Protein 1WPU (pdb70)

Solvent-accessible surface area: 13714 Å² total

Foldseek 3Di:
DFDPVQPQQVLFVVVFPDDDPPPCVCVVLVVVPKQKFKFWDKWQDLVRVLVVQLVRCCVSVNFPPDDCVRVVQSSQQSVQQCCQFVVPDSGGVVVQKMWIKMKMKMKDDRHPDCVQTIKMKIKIKTWMAHPDPPRIDITIGMGMGGD/DFDPVQPQQVLFVVVFPDDDPDPCSQVVVVVVPKQKFKFWDKWQAVVRVLVVQLVRCCVSVNFPPDDCVRVVQSSQQSVQQCCQFPVPDSGGVVVQKMWIKMKMKMKDDRHPDCVQTIKMKIKIKTWMAHPDPPRIDITIGMGMGGD

Radius of gyration: 18.39 Å; Cα contacts (8 Å, |Δi|>4): 671; chains: 2; bounding box: 38×52×37 Å

Sequence (294 aa):
TLHKERRIGRLSVLLLLNEAEESTQVEELERDGWKVCLGKVGSMDAHKVIAAIETASKKSGVIQSEGYRESHALYHATMEALHGVTRGEMLLGSLLRTVGLRFAVLRGNPYESEAEGDWIAVSLYGTIGAPIKGLEHETFGVGINHITLHKERRIGRLSVLLLLNEAEESTQVEELERDGWKVCLGKVGSMDAHKVIAAIETASKKSGVIQSEGYRESHALYHATMEALHGVTRGEMLLGSLLRTVGLRFAVLRGNPYESEAEGDWIAVSLYGTIGAPIKGLEHETFGVGINHI

B-factor: mean 26.59, std 14.68, range [10.73, 86.43]

Structure (mmCIF, N/CA/C/O backbone):
data_1WPU
#
_entry.id   1WPU
#
_cell.length_a   76.060
_cell.length_b   76.060
_cell.length_c   133.990
_cell.angle_alpha   90.00
_cell.angle_beta   90.00
_cell.angle_gamma   120.00
#
_symmetry.space_group_name_H-M   'H 3'
#
loop_
_entity.id
_entity.type
_entity.pdbx_description
1 polymer "5'-R(*UP*UP*GP*AP*GP*UP*U)-3'"
2 polymer 'Hut operon positive regulatory protein'
3 non-polymer 'MAGNESIUM ION'
4 non-polymer HISTIDINE
5 water water
#
loop_
_atom_site.group_PDB
_atom_site.id
_atom_site.type_symbol
_atom_site.label_atom_id
_atom_site.label_alt_id
_atom_site.label_comp_id
_atom_site.label_asym_id
_atom_site.label_entity_id
_atom_site.label_seq_id
_atom_site.pdbx_PDB_ins_code
_atom_site.Cartn_x
_atom_site.Cartn_y
_atom_site.Cartn_z
_atom_site.occupancy
_atom_site.B_iso_or_equiv
_atom_site.auth_seq_id
_atom_site.auth_comp_id
_atom_site.auth_asym_id
_atom_site.auth_atom_id
_atom_site.pdbx_PDB_model_num
ATOM 291 N N . THR C 2 1 ? 54.511 17.373 13.351 1.00 27.29 2 THR A N 1
ATOM 292 C CA . THR C 2 1 ? 53.427 16.387 13.626 1.00 27.09 2 THR A CA 1
ATOM 293 C C . THR C 2 1 ? 52.618 16.099 12.367 1.00 24.99 2 THR A C 1
ATOM 294 O O . THR C 2 1 ? 52.007 17.001 11.797 1.00 24.70 2 THR A O 1
ATOM 298 N N . LEU C 2 2 ? 52.615 14.839 11.939 1.00 23.61 3 LEU A N 1
ATOM 299 C CA . LEU C 2 2 ? 51.869 14.437 10.752 1.00 23.72 3 LEU A CA 1
ATOM 300 C C . LEU C 2 2 ? 50.368 14.464 11.020 1.00 24.19 3 LEU A C 1
ATOM 301 O O . LEU C 2 2 ? 49.903 13.994 12.062 1.00 25.00 3 LEU A O 1
ATOM 306 N N . HIS C 2 3 ? 49.618 15.023 10.077 1.00 24.19 4 HIS A N 1
ATOM 307 C CA . HIS C 2 3 ? 48.165 15.108 10.186 1.00 25.01 4 HIS A CA 1
ATOM 308 C C . HIS C 2 3 ? 47.568 13.787 9.700 1.00 25.32 4 HIS A C 1
ATOM 309 O O . HIS C 2 3 ? 47.790 13.374 8.562 1.00 24.56 4 HIS A O 1
ATOM 316 N N . LYS C 2 4 ? 46.808 13.134 10.574 1.00 25.54 5 LYS A N 1
ATOM 317 C CA . LYS C 2 4 ? 46.189 11.846 10.273 1.00 26.33 5 LYS A CA 1
ATOM 318 C C . LYS C 2 4 ? 45.479 11.745 8.922 1.00 26.64 5 LYS A C 1
ATOM 319 O O . LYS C 2 4 ? 45.536 10.706 8.265 1.00 27.96 5 LYS A O 1
ATOM 321 N N . GLU C 2 5 ? 44.817 12.822 8.510 1.00 26.61 6 GLU A N 1
ATOM 322 C CA . GLU C 2 5 ? 44.078 12.839 7.250 1.00 26.96 6 GLU A CA 1
ATOM 323 C C . GLU C 2 5 ? 44.922 13.263 6.055 1.00 25.34 6 GLU A C 1
ATOM 324 O O . GLU C 2 5 ? 44.415 13.350 4.937 1.00 25.91 6 GLU A O 1
ATOM 330 N N . ARG C 2 6 ? 46.205 13.522 6.280 1.00 23.46 7 ARG A N 1
ATOM 331 C CA . ARG C 2 6 ? 47.062 13.973 5.191 1.00 22.18 7 ARG A CA 1
ATOM 332 C C . ARG C 2 6 ? 48.379 13.216 5.102 1.00 20.79 7 ARG A C 1
ATOM 333 O O . ARG C 2 6 ? 49.403 13.794 4.742 1.00 20.52 7 ARG A O 1
ATOM 341 N N . ARG C 2 7 ? 48.354 11.927 5.424 1.00 19.56 8 ARG A N 1
ATOM 342 C CA . ARG C 2 7 ? 49.567 11.118 5.372 1.00 18.86 8 ARG A CA 1
ATOM 343 C C . ARG C 2 7 ? 49.925 10.815 3.922 1.00 16.96 8 ARG A C 1
ATOM 344 O O . ARG C 2 7 ? 49.462 9.836 3.336 1.00 17.80 8 ARG A O 1
ATOM 352 N N . ILE C 2 8 ? 50.767 11.680 3.365 1.00 15.97 9 ILE A N 1
ATOM 353 C CA . ILE C 2 8 ? 51.209 11.610 1.978 1.00 15.85 9 ILE A CA 1
ATOM 354 C C . ILE C 2 8 ? 51.731 10.251 1.511 1.00 15.84 9 ILE A C 1
ATOM 355 O O . ILE C 2 8 ? 51.437 9.824 0.394 1.00 16.59 9 ILE A O 1
ATOM 360 N N . GLY C 2 9 ? 52.505 9.577 2.356 1.00 16.81 10 GLY A N 1
ATOM 361 C CA . GLY C 2 9 ? 53.033 8.274 1.987 1.00 17.35 10 GLY A CA 1
ATOM 362 C C . GLY C 2 9 ? 51.928 7.245 1.826 1.00 18.39 10 GLY A C 1
ATOM 363 O O . GLY C 2 9 ? 51.798 6.612 0.776 1.00 19.64 10 GLY A O 1
ATOM 364 N N . ARG C 2 10 ? 51.128 7.086 2.874 1.00 18.44 11 ARG A N 1
ATOM 365 C CA . ARG C 2 10 ? 50.017 6.143 2.866 1.00 19.86 11 ARG A CA 1
ATOM 366 C C . ARG C 2 10 ? 49.040 6.434 1.729 1.00 20.28 11 ARG A C 1
ATOM 367 O O . ARG C 2 10 ? 48.557 5.515 1.067 1.00 20.38 11 ARG A O 1
ATOM 375 N N . LEU C 2 11 ? 48.751 7.712 1.501 1.00 19.67 12 LEU A N 1
ATOM 376 C CA . LEU C 2 11 ? 47.830 8.100 0.437 1.00 20.95 12 LEU A CA 1
ATOM 377 C C . LEU C 2 11 ? 48.376 7.758 -0.947 1.00 21.42 12 LEU A C 1
ATOM 378 O O . LEU C 2 11 ? 47.634 7.300 -1.819 1.00 23.17 12 LEU A O 1
ATOM 383 N N . SER C 2 12 ? 49.672 7.975 -1.152 1.00 20.07 13 SER A N 1
ATOM 384 C CA . SER C 2 12 ? 50.274 7.689 -2.449 1.00 20.50 13 SER A CA 1
ATOM 385 C C . SER C 2 12 ? 50.259 6.191 -2.737 1.00 20.75 13 SER A C 1
ATOM 386 O O . SER C 2 12 ? 50.022 5.775 -3.869 1.00 21.79 13 SER A O 1
ATOM 389 N N . VAL C 2 13 ? 50.505 5.388 -1.705 1.00 20.62 14 VAL A N 1
ATOM 390 C CA . VAL C 2 13 ? 50.526 3.937 -1.850 1.00 20.08 14 VAL A CA 1
ATOM 391 C C . VAL C 2 13 ? 49.134 3.379 -2.116 1.00 21.37 14 VAL A C 1
ATOM 392 O O . VAL C 2 13 ? 48.968 2.482 -2.941 1.00 20.61 14 VAL A O 1
ATOM 396 N N . LEU C 2 14 ? 48.136 3.910 -1.415 1.00 22.00 15 LEU A N 1
ATOM 397 C CA . LEU C 2 14 ? 46.763 3.461 -1.602 1.00 23.53 15 LEU A CA 1
ATOM 398 C C . LEU C 2 14 ? 46.289 3.766 -3.016 1.00 24.29 15 LEU A C 1
ATOM 399 O O . LEU C 2 14 ? 45.563 2.975 -3.616 1.00 25.26 15 LEU A O 1
ATOM 404 N N . LEU C 2 15 ? 46.704 4.914 -3.545 1.00 24.42 16 LEU A N 1
ATOM 405 C CA . LEU C 2 15 ? 46.327 5.306 -4.897 1.00 25.58 16 LEU A CA 1
ATOM 406 C C . LEU C 2 15 ? 46.966 4.342 -5.886 1.00 26.43 16 LEU A C 1
ATOM 407 O O . LEU C 2 15 ? 46.337 3.908 -6.851 1.00 27.01 16 LEU A O 1
ATOM 412 N N . LEU C 2 16 ? 48.221 3.998 -5.626 1.00 28.08 17 LEU A N 1
ATOM 413 C CA . LEU C 2 16 ? 48.970 3.103 -6.495 1.00 29.68 17 LEU A CA 1
ATOM 414 C C . LEU C 2 16 ? 48.437 1.671 -6.525 1.00 31.10 17 LEU A C 1
ATOM 415 O O . LEU C 2 16 ? 48.457 1.020 -7.571 1.00 31.60 17 LEU A O 1
ATOM 420 N N . LEU C 2 17 ? 47.951 1.183 -5.387 1.00 32.13 18 LEU A N 1
ATOM 421 C CA . LEU C 2 17 ? 47.452 -0.187 -5.301 1.00 34.72 18 LEU A CA 1
ATOM 422 C C . LEU C 2 17 ? 45.990 -0.413 -5.676 1.00 37.74 18 LEU A C 1
ATOM 423 O O . LEU C 2 17 ? 45.491 -1.532 -5.559 1.00 38.04 18 LEU A O 1
ATOM 428 N N . ASN C 2 18 ? 45.302 0.631 -6.124 1.00 41.12 19 ASN A N 1
ATOM 429 C CA . ASN C 2 18 ? 43.903 0.478 -6.511 1.00 44.45 19 ASN A CA 1
ATOM 430 C C . ASN C 2 18 ? 43.745 0.380 -8.025 1.00 46.41 19 ASN A C 1
ATOM 431 O O . ASN C 2 18 ? 44.354 1.140 -8.779 1.00 46.43 19 ASN A O 1
ATOM 436 N N . GLU C 2 19 ? 42.920 -0.568 -8.458 1.00 49.06 20 GLU A N 1
ATOM 437 C CA . GLU C 2 19 ? 42.682 -0.802 -9.877 1.00 51.47 20 GLU A CA 1
ATOM 438 C C . GLU C 2 19 ? 41.243 -0.490 -10.272 1.00 52.63 20 GLU A C 1
ATOM 439 O O . GLU C 2 19 ? 40.788 -0.886 -11.345 1.00 52.83 20 GLU A O 1
ATOM 445 N N . ALA C 2 20 ? 40.530 0.217 -9.402 1.00 53.95 21 ALA A N 1
ATOM 446 C CA . ALA C 2 20 ? 39.142 0.576 -9.668 1.00 55.30 21 ALA A CA 1
ATOM 447 C C . ALA C 2 20 ? 39.033 1.405 -10.943 1.00 56.00 21 ALA A C 1
ATOM 448 O O . ALA C 2 20 ? 39.629 2.477 -11.052 1.00 56.41 21 ALA A O 1
ATOM 450 N N . GLU C 2 21 ? 38.267 0.900 -11.906 1.00 56.99 22 GLU A N 1
ATOM 451 C CA . GLU C 2 21 ? 38.073 1.580 -13.182 1.00 57.54 22 GLU A CA 1
ATOM 452 C C . GLU C 2 21 ? 37.671 3.039 -12.991 1.00 57.81 22 GLU A C 1
ATOM 453 O O . GLU C 2 21 ? 38.333 3.946 -13.498 1.00 58.07 22 GLU A O 1
ATOM 455 N N . GLU C 2 22 ? 36.583 3.258 -12.260 1.00 57.83 23 GLU A N 1
ATOM 456 C CA . GLU C 2 22 ? 36.090 4.606 -12.002 1.00 57.69 23 GLU A CA 1
ATOM 457 C C . GLU C 2 22 ? 36.118 4.914 -10.509 1.00 57.39 23 GLU A C 1
ATOM 458 O O . GLU C 2 22 ? 35.074 4.989 -9.860 1.00 58.01 23 GLU A O 1
ATOM 460 N N . SER C 2 23 ? 37.319 5.095 -9.971 1.00 56.65 24 SER A N 1
ATOM 461 C CA . SER C 2 23 ? 37.490 5.389 -8.553 1.00 55.44 24 SER A CA 1
ATOM 462 C C . SER C 2 23 ? 37.375 6.884 -8.272 1.00 54.28 24 SER A C 1
ATOM 463 O O . SER C 2 23 ? 36.723 7.294 -7.311 1.00 54.53 24 SER A O 1
ATOM 465 N N . THR C 2 24 ? 38.016 7.690 -9.112 1.00 52.36 25 THR A N 1
ATOM 466 C CA . THR C 2 24 ? 37.994 9.142 -8.964 1.00 50.05 25 THR A CA 1
ATOM 467 C C . THR C 2 24 ? 38.751 9.580 -7.707 1.00 47.89 25 THR A C 1
ATOM 468 O O . THR C 2 24 ? 38.414 10.586 -7.082 1.00 47.52 25 THR A O 1
ATOM 472 N N . GLN C 2 25 ? 39.778 8.818 -7.342 1.00 44.98 26 GLN A N 1
ATOM 473 C CA . GLN C 2 25 ? 40.579 9.138 -6.164 1.00 42.55 26 GLN A CA 1
ATOM 474 C C . GLN C 2 25 ? 41.508 10.296 -6.504 1.00 39.65 26 GLN A C 1
ATOM 475 O O . GLN C 2 25 ? 41.875 11.090 -5.638 1.00 38.43 26 GLN A O 1
ATOM 481 N N . VAL C 2 26 ? 41.889 10.379 -7.775 1.00 36.75 27 VAL A N 1
ATOM 482 C CA . VAL C 2 26 ? 42.768 11.441 -8.247 1.00 34.74 27 VAL A CA 1
ATOM 483 C C . VAL C 2 26 ? 42.077 12.792 -8.080 1.00 33.67 27 VAL A C 1
ATOM 484 O O . VAL C 2 26 ? 42.655 13.729 -7.531 1.00 31.90 27 VAL A O 1
ATOM 488 N N . GLU C 2 27 ? 40.837 12.886 -8.552 1.00 33.41 28 GLU A N 1
ATOM 489 C CA . GLU C 2 27 ? 40.069 14.122 -8.439 1.00 33.37 28 GLU A CA 1
ATOM 490 C C . GLU C 2 27 ? 39.842 14.469 -6.973 1.00 30.56 28 GLU A C 1
ATOM 491 O O . GLU C 2 27 ? 39.866 15.639 -6.591 1.00 30.71 28 GLU A O 1
ATOM 497 N N . GLU C 2 28 ? 39.616 13.444 -6.158 1.00 28.67 29 GLU A N 1
ATOM 498 C CA . GLU C 2 28 ? 39.396 13.628 -4.729 1.00 26.95 29 GLU A CA 1
ATOM 499 C C . GLU C 2 28 ? 40.654 14.188 -4.069 1.00 25.72 29 GLU A C 1
ATOM 500 O O . GLU C 2 28 ? 40.582 15.130 -3.279 1.00 25.58 29 GLU A O 1
ATOM 506 N N . LEU C 2 29 ? 41.808 13.611 -4.393 1.00 24.67 30 LEU A N 1
ATOM 507 C CA . LEU C 2 29 ? 43.064 14.091 -3.829 1.00 22.53 30 LEU A CA 1
ATOM 508 C C . LEU C 2 29 ? 43.328 15.520 -4.294 1.00 21.86 30 LEU A C 1
ATOM 509 O O . LEU C 2 29 ? 43.758 16.365 -3.511 1.00 20.07 30 LEU A O 1
ATOM 514 N N . GLU C 2 30 ? 43.063 15.786 -5.569 1.00 23.24 31 GLU A N 1
ATOM 515 C CA . GLU C 2 30 ? 43.270 17.118 -6.127 1.00 24.27 31 GLU A CA 1
ATOM 516 C C . GLU C 2 30 ? 42.320 18.120 -5.481 1.00 24.55 31 GLU A C 1
ATOM 517 O O . GLU C 2 30 ? 42.658 19.292 -5.317 1.00 25.30 31 GLU A O 1
ATOM 523 N N . ARG C 2 31 ? 41.134 17.648 -5.113 1.00 26.12 32 ARG A N 1
ATOM 524 C CA . ARG C 2 31 ? 40.141 18.502 -4.472 1.00 27.47 32 ARG A CA 1
ATOM 525 C C . ARG C 2 31 ? 40.655 18.899 -3.095 1.00 28.05 32 ARG A C 1
ATOM 526 O O . ARG C 2 31 ? 40.424 20.017 -2.630 1.00 28.76 32 ARG A O 1
ATOM 528 N N . ASP C 2 32 ? 41.360 17.971 -2.451 1.00 28.80 33 ASP A N 1
ATOM 529 C CA . ASP C 2 32 ? 41.931 18.197 -1.128 1.00 28.87 33 ASP A CA 1
ATOM 530 C C . ASP C 2 32 ? 43.172 19.085 -1.192 1.00 28.04 33 ASP A C 1
ATOM 531 O O . ASP C 2 32 ? 43.755 19.421 -0.163 1.00 28.72 33 ASP A O 1
ATOM 536 N N . GLY C 2 33 ? 43.575 19.457 -2.404 1.00 25.74 34 GLY A N 1
ATOM 537 C CA . GLY C 2 33 ? 44.730 20.321 -2.559 1.00 24.96 34 GLY A CA 1
ATOM 538 C C . GLY C 2 33 ? 46.035 19.648 -2.943 1.00 23.62 34 GLY A C 1
ATOM 539 O O . GLY C 2 33 ? 47.067 20.315 -3.024 1.00 24.79 34 GLY A O 1
ATOM 540 N N . TRP C 2 34 ? 46.006 18.339 -3.174 1.00 21.96 35 TRP A N 1
ATOM 541 C CA . TRP C 2 34 ? 47.221 17.623 -3.555 1.00 21.49 35 TRP A CA 1
ATOM 542 C C . TRP C 2 34 ? 47.482 17.726 -5.053 1.00 20.86 35 TRP A C 1
ATOM 543 O O . TRP C 2 34 ? 46.557 17.876 -5.852 1.00 22.32 35 TRP A O 1
ATOM 554 N N . LYS C 2 35 ? 48.754 17.660 -5.426 1.00 20.08 36 LYS A N 1
ATOM 555 C CA . LYS C 2 35 ? 49.137 17.652 -6.830 1.00 20.13 36 LYS A CA 1
ATOM 556 C C . LYS C 2 35 ? 49.463 16.174 -7.014 1.00 20.19 36 LYS A C 1
ATOM 557 O O . LYS C 2 35 ? 50.226 15.605 -6.229 1.00 19.07 36 LYS A O 1
ATOM 563 N N . VAL C 2 36 ? 48.866 15.545 -8.020 1.00 20.15 37 VAL A N 1
ATOM 564 C CA . VAL C 2 36 ? 49.059 14.117 -8.233 1.00 20.82 37 VAL A CA 1
ATOM 565 C C . VAL C 2 36 ? 49.465 13.721 -9.644 1.00 21.44 37 VAL A C 1
ATOM 566 O O . VAL C 2 36 ? 49.053 14.334 -10.631 1.00 20.92 37 VAL A O 1
ATOM 570 N N . CYS C 2 37 ? 50.269 12.668 -9.720 1.00 20.68 38 CYS A N 1
ATOM 571 C CA . CYS C 2 37 ? 50.752 12.130 -10.982 1.00 21.93 38 CYS A CA 1
ATOM 572 C C . CYS C 2 37 ? 50.788 10.609 -10.874 1.00 21.68 38 CYS A C 1
ATOM 573 O O . CYS C 2 37 ? 51.237 10.066 -9.867 1.00 20.21 38 CYS A O 1
ATOM 576 N N . LEU C 2 38 ? 50.289 9.933 -11.901 1.00 20.52 39 LEU A N 1
ATOM 577 C CA . LEU C 2 38 ? 50.281 8.477 -11.945 1.00 20.97 39 LEU A CA 1
ATOM 578 C C . LEU C 2 38 ? 50.879 8.042 -13.270 1.00 20.76 39 LEU A C 1
ATOM 579 O O . LEU C 2 38 ? 50.642 8.670 -14.303 1.00 22.42 39 LEU A O 1
ATOM 584 N N . GLY C 2 39 ? 51.662 6.970 -13.241 1.00 18.58 40 GLY A N 1
ATOM 585 C CA . GLY C 2 39 ? 52.268 6.487 -14.464 1.00 17.90 40 GLY A CA 1
ATOM 586 C C . GLY C 2 39 ? 52.732 5.050 -14.367 1.00 17.37 40 GLY A C 1
ATOM 587 O O . GLY C 2 39 ? 52.519 4.378 -13.360 1.00 17.65 40 GLY A O 1
ATOM 588 N N . LYS C 2 40 ? 53.359 4.578 -15.434 1.00 18.17 41 LYS A N 1
ATOM 589 C CA . LYS C 2 40 ? 53.868 3.221 -15.485 1.00 18.52 41 LYS A CA 1
ATOM 590 C C . LYS C 2 40 ? 55.134 3.221 -16.317 1.00 17.99 41 LYS A C 1
ATOM 591 O O . LYS C 2 40 ? 55.289 4.026 -17.230 1.00 19.55 41 LYS A O 1
ATOM 593 N N . VAL C 2 41 ? 56.049 2.324 -15.983 1.00 15.83 42 VAL A N 1
ATOM 594 C CA . VAL C 2 41 ? 57.295 2.215 -16.708 1.00 16.11 42 VAL A CA 1
ATOM 595 C C . VAL C 2 41 ? 57.932 0.876 -16.381 1.00 15.45 42 VAL A C 1
ATOM 596 O O . VAL C 2 41 ? 57.857 0.400 -15.248 1.00 16.44 42 VAL A O 1
ATOM 600 N N . GLY C 2 42 ? 58.524 0.262 -17.396 1.00 16.15 43 GLY A N 1
ATOM 601 C CA . GLY C 2 42 ? 59.186 -1.017 -17.229 1.00 16.11 43 GLY A CA 1
ATOM 602 C C . GLY C 2 42 ? 60.526 -0.899 -17.918 1.00 15.59 43 GLY A C 1
ATOM 603 O O . GLY C 2 42 ? 60.623 -0.277 -18.979 1.00 16.30 43 GLY A O 1
ATOM 604 N N . SER C 2 43 ? 61.566 -1.482 -17.333 1.00 13.85 44 SER A N 1
ATOM 605 C CA . SER C 2 43 ? 62.883 -1.373 -17.940 1.00 14.45 44 SER A CA 1
ATOM 606 C C . SER C 2 43 ? 63.938 -2.187 -17.219 1.00 15.29 44 SER A C 1
ATOM 607 O O . SER C 2 43 ? 63.715 -2.685 -16.114 1.00 15.72 44 SER A O 1
ATOM 610 N N . MET C 2 44 ? 65.083 -2.328 -17.873 1.00 15.78 45 MET A N 1
ATOM 611 C CA . MET C 2 44 ? 66.226 -3.011 -17.298 1.00 16.16 45 MET A CA 1
ATOM 612 C C . MET C 2 44 ? 67.263 -1.928 -17.021 1.00 15.84 45 MET A C 1
ATOM 613 O O . MET C 2 44 ? 68.384 -2.213 -16.604 1.00 17.77 45 MET A O 1
ATOM 618 N N . ASP C 2 45 ? 66.868 -0.678 -17.264 1.00 16.94 46 ASP A N 1
ATOM 619 C CA . ASP C 2 45 ? 67.733 0.479 -17.028 1.00 17.67 46 ASP A CA 1
ATOM 620 C C . ASP C 2 45 ? 67.095 1.407 -16.003 1.00 16.17 46 ASP A C 1
ATOM 621 O O . ASP C 2 45 ? 66.042 1.998 -16.252 1.00 15.56 46 ASP A O 1
ATOM 626 N N . ALA C 2 46 ? 67.739 1.549 -14.850 1.00 15.59 47 ALA A N 1
ATOM 627 C CA . ALA C 2 46 ? 67.219 2.414 -13.803 1.00 15.82 47 ALA A CA 1
ATOM 628 C C . ALA C 2 46 ? 67.002 3.844 -14.292 1.00 15.37 47 ALA A C 1
ATOM 629 O O . ALA C 2 46 ? 66.034 4.491 -13.901 1.00 15.71 47 ALA A O 1
ATOM 631 N N . HIS C 2 47 ? 67.890 4.340 -15.150 1.00 15.45 48 HIS A N 1
ATOM 632 C CA . HIS C 2 47 ? 67.743 5.712 -15.625 1.00 16.46 48 HIS A CA 1
ATOM 633 C C . HIS C 2 47 ? 66.434 5.954 -16.373 1.00 16.21 48 HIS A C 1
ATOM 634 O O . HIS C 2 47 ? 65.915 7.069 -16.372 1.00 17.12 48 HIS A O 1
ATOM 641 N N . LYS C 2 48 ? 65.890 4.913 -16.998 1.00 16.62 49 LYS A N 1
ATOM 642 C CA . LYS C 2 48 ? 64.629 5.061 -17.717 1.00 16.92 49 LYS A CA 1
ATOM 643 C C . LYS C 2 48 ? 63.473 5.184 -16.729 1.00 16.00 49 LYS A C 1
ATOM 644 O O . LYS C 2 48 ? 62.472 5.842 -17.008 1.00 17.47 49 LYS A O 1
ATOM 650 N N . VAL C 2 49 ? 63.615 4.549 -15.567 1.00 15.34 50 VAL A N 1
ATOM 651 C CA . VAL C 2 49 ? 62.589 4.627 -14.538 1.00 15.31 50 VAL A CA 1
ATOM 652 C C . VAL C 2 49 ? 62.592 6.047 -13.974 1.00 14.99 50 VAL A C 1
ATOM 653 O O . VAL C 2 49 ? 61.552 6.675 -13.828 1.00 15.42 50 VAL A O 1
ATOM 657 N N . ILE C 2 50 ? 63.782 6.542 -13.656 1.00 14.50 51 ILE A N 1
ATOM 658 C CA . ILE C 2 50 ? 63.944 7.883 -13.113 1.00 14.19 51 ILE A CA 1
ATOM 659 C C . ILE C 2 50 ? 63.383 8.924 -14.081 1.00 14.53 51 ILE A C 1
ATOM 660 O O . ILE C 2 50 ? 62.651 9.828 -13.682 1.00 15.31 51 ILE A O 1
ATOM 665 N N . ALA C 2 51 ? 63.730 8.779 -15.355 1.00 14.93 52 ALA A N 1
ATOM 666 C CA . ALA C 2 51 ? 63.274 9.710 -16.388 1.00 15.18 52 ALA A CA 1
ATOM 667 C C . ALA C 2 51 ? 61.760 9.708 -16.566 1.00 16.43 52 ALA A C 1
ATOM 668 O O . ALA C 2 51 ? 61.146 10.765 -16.721 1.00 16.78 52 ALA A O 1
ATOM 670 N N . ALA C 2 52 ? 61.157 8.524 -16.548 1.00 15.74 53 ALA A N 1
ATOM 671 C CA . ALA C 2 52 ? 59.711 8.415 -16.707 1.00 15.86 53 ALA A CA 1
ATOM 672 C C . ALA C 2 52 ? 58.995 9.168 -15.598 1.00 17.41 53 ALA A C 1
ATOM 673 O O . ALA C 2 52 ? 58.029 9.886 -15.842 1.00 19.08 53 ALA A O 1
ATOM 675 N N . ILE C 2 53 ? 59.476 8.996 -14.371 1.00 17.06 54 ILE A N 1
ATOM 676 C CA . ILE C 2 53 ? 58.891 9.655 -13.212 1.00 17.14 54 ILE A CA 1
ATOM 677 C C . ILE C 2 53 ? 59.052 11.170 -13.280 1.00 17.14 54 ILE A C 1
ATOM 678 O O . ILE C 2 53 ? 58.119 11.912 -12.978 1.00 18.51 54 ILE A O 1
ATOM 683 N N . GLU C 2 54 ? 60.231 11.630 -13.680 1.00 16.07 55 GLU A N 1
ATOM 684 C CA . GLU C 2 54 ? 60.481 13.063 -13.775 1.00 17.89 55 GLU A CA 1
ATOM 685 C C . GLU C 2 54 ? 59.615 13.703 -14.852 1.00 18.63 55 GLU A C 1
ATOM 686 O O . GLU C 2 54 ? 58.964 14.723 -14.618 1.00 19.48 55 GLU A O 1
ATOM 692 N N . THR C 2 55 ? 59.612 13.095 -16.032 1.00 18.97 56 THR A N 1
ATOM 693 C CA . THR C 2 55 ? 58.846 13.618 -17.157 1.00 19.85 56 THR A CA 1
ATOM 694 C C . THR C 2 55 ? 57.354 13.673 -16.849 1.00 19.72 56 THR A C 1
ATOM 695 O O . THR C 2 55 ? 56.689 14.664 -17.156 1.00 20.35 56 THR A O 1
ATOM 699 N N . ALA C 2 56 ? 56.828 12.616 -16.239 1.00 19.16 57 ALA A N 1
ATOM 700 C CA . ALA C 2 56 ? 55.413 12.571 -15.895 1.00 19.46 57 ALA A CA 1
ATOM 701 C C . ALA C 2 56 ? 55.075 13.630 -14.848 1.00 20.95 57 ALA A C 1
ATOM 702 O O . ALA C 2 56 ? 54.024 14.268 -14.914 1.00 21.68 57 ALA A O 1
ATOM 704 N N . SER C 2 57 ? 55.972 13.819 -13.886 1.00 19.83 58 SER A N 1
ATOM 705 C CA . SER C 2 57 ? 55.759 14.795 -12.823 1.00 20.15 58 SER A CA 1
ATOM 706 C C . SER C 2 57 ? 55.754 16.226 -13.343 1.00 20.49 58 SER A C 1
ATOM 707 O O . SER C 2 57 ? 54.992 17.067 -12.864 1.00 21.61 58 SER A O 1
ATOM 710 N N . LYS C 2 58 ? 56.616 16.504 -14.316 1.00 20.26 59 LYS A N 1
ATOM 711 C CA . LYS C 2 58 ? 56.696 17.843 -14.884 1.00 20.47 59 LYS A CA 1
ATOM 712 C C . LYS C 2 58 ? 55.542 18.119 -15.838 1.00 22.04 59 LYS A C 1
ATOM 713 O O . LYS C 2 58 ? 55.016 19.231 -15.873 1.00 23.27 59 LYS A O 1
ATOM 719 N N . LYS C 2 59 ? 55.133 17.106 -16.595 1.00 22.62 60 LYS A N 1
ATOM 720 C CA . LYS C 2 59 ? 54.026 17.273 -17.534 1.00 24.98 60 LYS A CA 1
ATOM 721 C C . LYS C 2 59 ? 52.698 17.470 -16.807 1.00 25.74 60 LYS A C 1
ATOM 722 O O . LYS C 2 59 ? 51.862 18.264 -17.238 1.00 26.34 60 LYS A O 1
ATOM 728 N N . SER C 2 60 ? 52.509 16.750 -15.704 1.00 25.24 61 SER A N 1
ATOM 729 C CA . SER 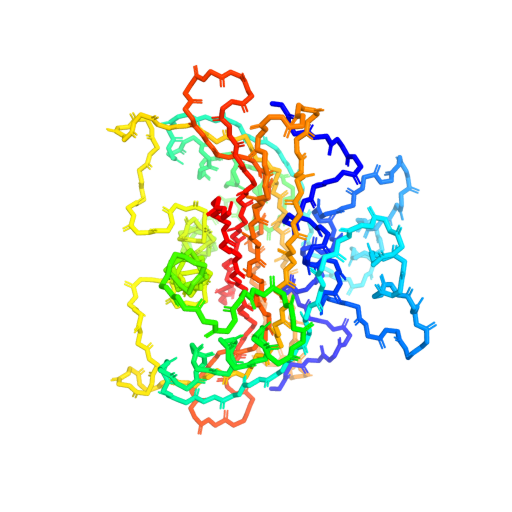C 2 60 ? 51.277 16.836 -14.923 1.00 25.67 61 SER A CA 1
ATOM 730 C C . SER C 2 60 ? 51.258 18.032 -13.975 1.00 24.90 61 SER A C 1
ATOM 731 O O . SER C 2 60 ? 50.270 18.266 -13.283 1.00 26.04 61 SER A O 1
ATOM 734 N N . GLY C 2 61 ? 52.358 18.776 -13.935 1.00 24.05 62 GLY A N 1
ATOM 735 C CA . GLY C 2 61 ? 52.434 19.945 -13.077 1.00 23.94 62 GLY A CA 1
ATOM 736 C C . GLY C 2 61 ? 52.657 19.685 -11.596 1.00 23.98 62 GLY A C 1
ATOM 737 O O . GLY C 2 61 ? 52.391 20.558 -10.768 1.00 25.61 62 GLY A O 1
ATOM 738 N N . VAL C 2 62 ? 53.153 18.500 -11.248 1.00 22.28 63 VAL A N 1
ATOM 739 C CA . VAL C 2 62 ? 53.398 18.182 -9.845 1.00 21.39 63 VAL A CA 1
ATOM 740 C C . VAL C 2 62 ? 54.623 18.935 -9.337 1.00 20.56 63 VAL A C 1
ATOM 741 O O . VAL C 2 62 ? 54.687 19.312 -8.168 1.00 20.87 63 VAL A O 1
ATOM 745 N N . ILE C 2 63 ? 55.600 19.137 -10.214 1.00 20.69 64 ILE A N 1
ATOM 746 C CA . ILE C 2 63 ? 56.782 19.913 -9.863 1.00 21.81 64 ILE A CA 1
ATOM 747 C C . ILE C 2 63 ? 57.046 20.880 -11.012 1.00 22.53 64 ILE A C 1
ATOM 748 O O . ILE C 2 63 ? 56.637 20.632 -12.145 1.00 22.58 64 ILE A O 1
ATOM 753 N N . GLN C 2 64 ? 57.712 21.987 -10.706 1.00 24.70 65 GLN A N 1
ATOM 754 C CA . GLN C 2 64 ? 58.033 22.998 -11.707 1.00 26.36 65 GLN A CA 1
ATOM 755 C C . GLN C 2 64 ? 58.960 22.427 -12.769 1.00 26.37 65 GLN A C 1
ATOM 756 O O . GLN C 2 64 ? 59.889 21.683 -12.455 1.00 25.09 65 GLN A O 1
ATOM 762 N N . SER C 2 65 ? 58.707 22.783 -14.024 1.00 26.25 66 SER A N 1
ATOM 763 C CA . SER C 2 65 ? 59.528 22.315 -15.132 1.00 27.85 66 SER A CA 1
ATOM 764 C C . SER C 2 65 ? 60.809 23.136 -15.249 1.00 28.33 66 SER A C 1
ATOM 765 O O . SER C 2 65 ? 61.812 22.661 -15.781 1.00 30.17 66 SER A O 1
ATOM 768 N N . GLU C 2 66 ? 60.777 24.366 -14.745 1.00 27.51 67 GLU A N 1
ATOM 769 C CA . GLU C 2 66 ? 61.947 25.236 -14.804 1.00 27.47 67 GLU A CA 1
ATOM 770 C C . GLU C 2 66 ? 62.670 25.233 -13.460 1.00 26.31 67 GLU A C 1
ATOM 771 O O . GLU C 2 66 ? 62.075 24.929 -12.428 1.00 27.48 67 GLU A O 1
ATOM 777 N N . GLY C 2 67 ? 63.956 25.566 -13.477 1.00 25.08 68 GLY A N 1
ATOM 778 C CA . GLY C 2 67 ? 64.717 25.595 -12.244 1.00 21.87 68 GLY A CA 1
ATOM 779 C C . GLY C 2 67 ? 65.229 24.230 -11.825 1.00 21.06 68 GLY A C 1
ATOM 780 O O . GLY C 2 67 ? 64.883 23.211 -12.426 1.00 21.78 68 GLY A O 1
ATOM 781 N N . TYR C 2 68 ? 66.047 24.216 -10.779 1.00 18.19 69 TYR A N 1
ATOM 782 C CA . TYR C 2 68 ? 66.633 22.974 -10.278 1.00 17.03 69 TYR A CA 1
ATOM 783 C C . TYR C 2 68 ? 66.027 22.477 -8.970 1.00 17.01 69 TYR A C 1
ATOM 784 O O . TYR C 2 68 ? 65.826 21.280 -8.798 1.00 16.94 69 TYR A O 1
ATOM 793 N N . ARG C 2 69 ? 65.739 23.399 -8.059 1.00 17.10 70 ARG A N 1
ATOM 794 C CA . ARG C 2 69 ? 65.197 23.066 -6.745 1.00 16.82 70 ARG A CA 1
ATOM 795 C C . ARG C 2 69 ? 64.211 21.902 -6.677 1.00 16.78 70 ARG A C 1
ATOM 796 O O . ARG C 2 69 ? 64.447 20.913 -5.972 1.00 16.53 70 ARG A O 1
ATOM 804 N N . GLU C 2 70 ? 63.101 22.017 -7.394 1.00 16.49 71 GLU A N 1
ATOM 805 C CA . GLU C 2 70 ? 62.087 20.974 -7.353 1.00 16.47 71 GLU A CA 1
ATOM 806 C C . GLU C 2 70 ? 62.518 19.686 -8.032 1.00 16.38 71 GLU A C 1
ATOM 807 O O . GLU C 2 70 ? 62.108 18.603 -7.620 1.00 16.77 71 GLU A O 1
ATOM 813 N N . SER C 2 71 ? 63.353 19.794 -9.059 1.00 15.48 72 SER A N 1
ATOM 814 C CA . SER C 2 71 ? 63.854 18.609 -9.741 1.00 15.66 72 SER A CA 1
ATOM 815 C C . SER C 2 71 ? 64.804 17.891 -8.786 1.00 14.09 72 SER A C 1
ATOM 816 O O . SER C 2 71 ? 64.862 16.659 -8.760 1.00 14.48 72 SER A O 1
ATOM 819 N N . HIS C 2 72 ? 65.548 18.672 -8.008 1.00 13.79 73 HIS A N 1
ATOM 820 C CA . HIS C 2 72 ? 66.485 18.113 -7.039 1.00 13.22 73 HIS A CA 1
ATOM 821 C C . HIS C 2 72 ? 65.717 17.320 -5.984 1.00 14.33 73 HIS A C 1
ATOM 822 O O . HIS C 2 72 ? 66.096 16.200 -5.628 1.00 12.49 73 HIS A O 1
ATOM 829 N N . ALA C 2 73 ? 64.627 17.897 -5.493 1.00 13.77 74 ALA A N 1
ATOM 830 C CA . ALA C 2 73 ? 63.819 17.232 -4.479 1.00 13.10 74 ALA A CA 1
ATOM 831 C C . ALA C 2 73 ? 63.232 15.930 -5.019 1.00 12.83 74 ALA A C 1
ATOM 832 O O . ALA C 2 73 ? 63.246 14.902 -4.337 1.00 14.61 74 ALA A O 1
ATOM 834 N N . LEU C 2 74 ? 62.721 15.974 -6.247 1.00 12.69 75 LEU A N 1
ATOM 835 C CA . LEU C 2 74 ? 62.126 14.800 -6.867 1.00 13.50 75 LEU A CA 1
ATOM 836 C C . LEU C 2 74 ? 63.161 13.713 -7.131 1.00 13.80 75 LEU A C 1
ATOM 837 O O . LEU C 2 74 ? 62.884 12.534 -6.939 1.00 14.77 75 LEU A O 1
ATOM 842 N N . TYR C 2 75 ? 64.352 14.102 -7.570 1.00 13.35 76 TYR A N 1
ATOM 843 C CA . TYR C 2 75 ? 65.386 13.113 -7.841 1.00 12.77 76 TYR A CA 1
ATOM 844 C C . TYR C 2 75 ? 65.735 12.312 -6.588 1.00 11.29 76 TYR A C 1
ATOM 845 O O . TYR C 2 75 ? 65.801 11.083 -6.624 1.00 11.88 76 TYR A O 1
ATOM 854 N N . HIS C 2 76 ? 65.948 13.001 -5.477 1.00 11.59 77 HIS A N 1
ATOM 855 C CA . HIS C 2 76 ? 66.299 12.299 -4.254 1.00 11.45 77 HIS A CA 1
ATOM 856 C C . HIS C 2 76 ? 65.154 11.463 -3.705 1.00 11.77 77 HIS A C 1
ATOM 857 O O . HIS C 2 76 ? 65.388 10.396 -3.144 1.00 11.72 77 HIS A O 1
ATOM 864 N N . ALA C 2 77 ? 63.919 11.921 -3.891 1.00 12.53 78 ALA A N 1
ATOM 865 C CA . ALA C 2 77 ? 62.766 11.143 -3.445 1.00 11.20 78 ALA A CA 1
ATOM 866 C C . ALA C 2 77 ? 62.695 9.867 -4.295 1.00 10.97 78 ALA A C 1
ATOM 867 O O . ALA C 2 77 ? 62.374 8.781 -3.798 1.00 12.18 78 ALA A O 1
ATOM 869 N N . THR C 2 78 ? 62.997 9.997 -5.585 1.00 11.71 79 THR A N 1
ATOM 870 C CA . THR C 2 78 ? 62.972 8.845 -6.471 1.00 12.68 79 THR A CA 1
ATOM 871 C C . THR C 2 78 ? 64.067 7.853 -6.075 1.00 11.62 79 THR A C 1
ATOM 872 O O . THR C 2 78 ? 63.845 6.642 -6.082 1.00 12.04 79 THR A O 1
ATOM 876 N N . MET C 2 79 ? 65.242 8.372 -5.727 1.00 12.12 80 MET A N 1
ATOM 877 C CA . MET C 2 79 ? 66.356 7.524 -5.303 1.00 12.77 80 MET A CA 1
ATOM 878 C C . MET C 2 79 ? 65.958 6.727 -4.067 1.00 12.18 80 MET A C 1
ATOM 879 O O . MET C 2 79 ? 66.219 5.527 -3.977 1.00 12.90 80 MET A O 1
ATOM 884 N N . GLU C 2 80 ? 65.314 7.392 -3.115 1.00 12.20 81 GLU A N 1
ATOM 885 C CA . GLU C 2 80 ? 64.909 6.704 -1.899 1.00 12.17 81 GLU A CA 1
ATOM 886 C C . GLU C 2 80 ? 63.883 5.621 -2.200 1.00 12.57 81 GLU A C 1
ATOM 887 O O . GLU C 2 80 ? 63.929 4.539 -1.613 1.00 12.08 81 GLU A O 1
ATOM 893 N N . ALA C 2 81 ? 62.962 5.901 -3.121 1.00 12.16 82 ALA A N 1
ATOM 894 C CA . ALA C 2 81 ? 61.957 4.910 -3.494 1.00 11.92 82 ALA A CA 1
ATOM 895 C C . ALA C 2 81 ? 62.636 3.717 -4.169 1.00 11.63 82 ALA A C 1
ATOM 896 O O . ALA C 2 81 ? 62.240 2.569 -3.965 1.00 12.31 82 ALA A O 1
ATOM 898 N N . LEU C 2 82 ? 63.664 3.985 -4.971 1.00 11.28 83 LEU A N 1
ATOM 899 C CA . LEU C 2 82 ? 64.368 2.911 -5.659 1.00 13.48 83 LEU A CA 1
ATOM 900 C C . LEU C 2 82 ? 65.101 1.981 -4.703 1.00 13.09 83 LEU A C 1
ATOM 901 O O . LEU C 2 82 ? 65.359 0.823 -5.040 1.00 14.26 83 LEU A O 1
ATOM 906 N N . HIS C 2 83 ? 65.439 2.469 -3.513 1.00 13.25 84 HIS A N 1
ATOM 907 C CA . HIS C 2 83 ? 66.118 1.618 -2.534 1.00 13.53 84 HIS A CA 1
ATOM 908 C C . HIS C 2 83 ? 65.229 0.446 -2.134 1.00 13.49 84 HIS A C 1
ATOM 909 O O . HIS C 2 83 ? 65.703 -0.682 -1.968 1.00 13.21 84 HIS A O 1
ATOM 916 N N . GLY C 2 84 ? 63.939 0.716 -1.963 1.00 13.69 85 GLY A N 1
ATOM 917 C CA . GLY C 2 84 ? 63.014 -0.335 -1.587 1.00 13.67 85 GLY A CA 1
ATOM 918 C C . GLY C 2 84 ? 62.832 -1.336 -2.706 1.00 13.16 85 GLY A C 1
ATOM 919 O O . GLY C 2 84 ? 62.623 -2.526 -2.474 1.00 14.74 85 GLY A O 1
ATOM 920 N N . VAL C 2 85 ? 62.917 -0.848 -3.938 1.00 12.67 86 VAL A N 1
ATOM 921 C CA . VAL C 2 85 ? 62.759 -1.703 -5.098 1.00 13.05 86 VAL A CA 1
ATOM 922 C C . VAL C 2 85 ? 63.985 -2.568 -5.364 1.00 12.81 86 VAL A C 1
ATOM 923 O O . VAL C 2 85 ? 63.850 -3.756 -5.652 1.00 13.82 86 VAL A O 1
ATOM 927 N N . THR C 2 86 ? 65.174 -1.978 -5.256 1.00 12.14 87 THR A N 1
ATOM 928 C CA . THR C 2 86 ? 66.412 -2.702 -5.542 1.00 13.45 87 THR A CA 1
ATOM 929 C C . THR C 2 86 ? 67.064 -3.411 -4.355 1.00 15.22 87 THR A C 1
ATOM 930 O O . THR C 2 86 ? 67.846 -4.340 -4.542 1.00 17.73 87 THR A O 1
ATOM 934 N N . ARG C 2 87 ? 66.763 -2.956 -3.142 1.00 14.61 88 ARG A N 1
ATOM 935 C CA . ARG C 2 87 ? 67.268 -3.587 -1.919 1.00 15.17 88 ARG A CA 1
ATOM 936 C C . ARG C 2 87 ? 68.757 -3.934 -1.824 1.00 16.08 88 ARG A C 1
ATOM 937 O O . ARG C 2 87 ? 69.110 -5.096 -1.618 1.00 19.32 88 ARG A O 1
ATOM 945 N N . GLY C 2 88 ? 69.626 -2.938 -1.956 1.00 17.58 89 GLY A N 1
ATOM 946 C CA . GLY C 2 88 ? 71.048 -3.209 -1.829 1.00 18.29 89 GLY A CA 1
ATOM 947 C C . GLY C 2 88 ? 71.921 -2.641 -2.924 1.00 19.54 89 GLY A C 1
ATOM 948 O O . GLY C 2 88 ? 72.884 -1.922 -2.659 1.00 20.95 89 GLY A O 1
ATOM 949 N N . GLU C 2 89 ? 71.600 -2.986 -4.163 1.00 18.99 90 GLU A N 1
ATOM 950 C CA . GLU C 2 89 ? 72.352 -2.502 -5.311 1.00 18.61 90 GLU A CA 1
ATOM 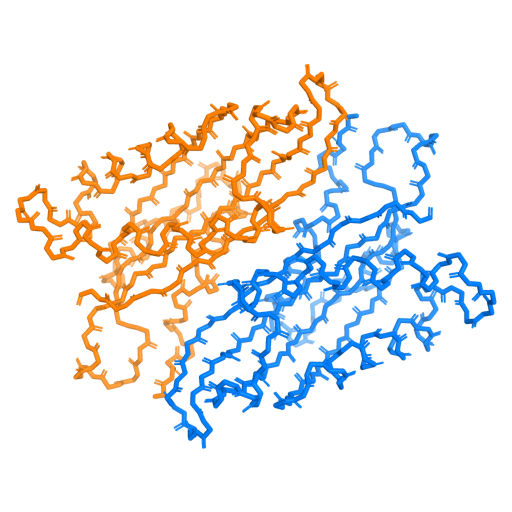951 C C . GLU C 2 89 ? 71.352 -1.839 -6.241 1.00 16.40 90 GLU A C 1
ATOM 952 O O . GLU C 2 89 ? 70.424 -2.491 -6.719 1.00 15.74 90 GLU A O 1
ATOM 958 N N . MET C 2 90 ? 71.532 -0.548 -6.496 1.00 15.96 91 MET A N 1
ATOM 959 C CA . MET C 2 90 ? 70.604 0.173 -7.358 1.00 15.75 91 MET A CA 1
ATOM 960 C C . MET C 2 90 ? 70.940 -0.119 -8.813 1.00 16.47 91 MET A C 1
ATOM 961 O O . MET C 2 90 ? 71.299 0.776 -9.577 1.00 17.53 91 MET A O 1
ATOM 966 N N . LEU C 2 91 ? 70.807 -1.393 -9.172 1.00 14.56 92 LEU A N 1
ATOM 967 C CA . LEU C 2 91 ? 71.116 -1.888 -10.507 1.00 14.21 92 LEU A CA 1
ATOM 968 C C . LEU C 2 91 ? 70.051 -2.871 -10.962 1.00 14.53 92 LEU A C 1
ATOM 969 O O . LEU C 2 91 ? 69.546 -3.663 -10.167 1.00 14.08 92 LEU A O 1
ATOM 974 N N . LEU C 2 92 ? 69.731 -2.828 -12.251 1.00 14.12 93 LEU A N 1
ATOM 975 C CA . LEU C 2 92 ? 68.741 -3.726 -12.819 1.00 14.22 93 LEU A CA 1
ATOM 976 C C . LEU C 2 92 ? 69.409 -4.636 -13.849 1.00 13.72 93 LEU A C 1
ATOM 977 O O . LEU C 2 92 ? 69.902 -5.708 -13.503 1.00 13.90 93 LEU A O 1
ATOM 982 N N . GLY C 2 93 ? 69.452 -4.197 -15.106 1.00 13.94 94 GLY A N 1
ATOM 983 C CA . GLY C 2 93 ? 70.058 -5.001 -16.154 1.00 15.28 94 GLY A CA 1
ATOM 984 C C . GLY C 2 93 ? 71.469 -5.491 -15.871 1.00 14.39 94 GLY A C 1
ATOM 985 O O . GLY C 2 93 ? 71.819 -6.616 -16.230 1.00 14.64 94 GLY A O 1
ATOM 986 N N . SER C 2 94 ? 72.286 -4.656 -15.235 1.00 14.58 95 SER A N 1
ATOM 987 C CA . SER C 2 94 ? 73.659 -5.046 -14.927 1.00 16.86 95 SER A CA 1
ATOM 988 C C . SER C 2 94 ? 73.704 -6.249 -13.986 1.00 16.84 95 SER A C 1
ATOM 989 O O . SER C 2 94 ? 74.707 -6.959 -13.930 1.00 19.44 95 SER A O 1
ATOM 992 N N . LEU C 2 95 ? 72.619 -6.482 -13.250 1.00 15.45 96 LEU A N 1
ATOM 993 C CA . LEU C 2 95 ? 72.550 -7.629 -12.353 1.00 13.95 96 LEU A CA 1
ATOM 994 C C . LEU C 2 95 ? 71.539 -8.645 -12.873 1.00 14.22 96 LEU A C 1
ATOM 995 O O . LEU C 2 95 ? 70.958 -9.422 -12.119 1.00 14.00 96 LEU A O 1
ATOM 1000 N N . LEU C 2 96 ? 71.331 -8.619 -14.185 1.00 14.20 97 LEU A N 1
ATOM 1001 C CA . LEU C 2 96 ? 70.423 -9.534 -14.855 1.00 15.09 97 LEU A CA 1
ATOM 1002 C C . LEU C 2 96 ? 68.995 -9.546 -14.317 1.00 14.05 97 LEU A C 1
ATOM 1003 O O . LEU C 2 96 ? 68.398 -10.605 -14.126 1.00 15.13 97 LEU A O 1
ATOM 1008 N N . ARG C 2 97 ? 68.453 -8.363 -14.059 1.00 12.69 98 ARG A N 1
ATOM 1009 C CA . ARG C 2 97 ? 67.073 -8.285 -13.611 1.00 12.80 98 ARG A CA 1
ATOM 1010 C C . ARG C 2 97 ? 66.367 -7.112 -14.268 1.00 13.19 98 ARG A C 1
ATOM 1011 O O . ARG C 2 97 ? 66.997 -6.155 -14.732 1.00 15.06 98 ARG A O 1
ATOM 1019 N N . THR C 2 98 ? 65.049 -7.216 -14.312 1.00 12.99 99 THR A N 1
ATOM 1020 C CA . THR C 2 98 ? 64.196 -6.222 -14.944 1.00 12.89 99 THR A CA 1
ATOM 1021 C C . THR C 2 98 ? 63.027 -5.880 -14.030 1.00 12.32 99 THR A C 1
ATOM 1022 O O . THR C 2 98 ? 62.627 -6.695 -13.194 1.00 12.38 99 THR A O 1
ATOM 1026 N N . VAL C 2 99 ? 62.479 -4.679 -14.189 1.00 12.85 100 VAL A N 1
ATOM 1027 C CA . VAL C 2 99 ? 61.335 -4.265 -13.391 1.00 12.83 100 VAL A CA 1
ATOM 1028 C C . VAL C 2 99 ? 60.183 -3.771 -14.254 1.00 13.50 100 VAL A C 1
ATOM 1029 O O . VAL C 2 99 ? 60.387 -3.222 -15.338 1.00 13.67 100 VAL A O 1
ATOM 1033 N N . GLY C 2 100 ? 58.975 -4.001 -13.755 1.00 14.26 101 GLY A N 1
ATOM 1034 C CA . GLY C 2 100 ? 57.761 -3.546 -14.411 1.00 15.04 101 GLY A CA 1
ATOM 1035 C C . GLY C 2 100 ? 57.077 -2.804 -13.279 1.00 15.68 101 GLY A C 1
ATOM 1036 O O . GLY C 2 100 ? 56.666 -3.423 -12.296 1.00 17.18 101 GLY A O 1
ATOM 1037 N N . LEU C 2 101 ? 56.944 -1.489 -13.406 1.00 16.01 102 LEU A N 1
ATOM 1038 C CA . LEU C 2 101 ? 56.371 -0.696 -12.329 1.00 15.28 102 LEU A CA 1
ATOM 1039 C C . LEU C 2 101 ? 55.243 0.257 -12.666 1.00 16.44 102 LEU A C 1
ATOM 1040 O O . LEU C 2 101 ? 55.066 0.676 -13.809 1.00 17.28 102 LEU A O 1
ATOM 1045 N N . ARG C 2 102 ? 54.486 0.577 -11.627 1.00 16.69 103 ARG A N 1
ATOM 1046 C CA . ARG C 2 102 ? 53.431 1.566 -11.690 1.00 16.90 103 ARG A CA 1
ATOM 1047 C C . ARG C 2 102 ? 53.964 2.534 -10.639 1.00 16.92 103 ARG A C 1
ATOM 1048 O O . ARG C 2 102 ? 54.593 2.110 -9.660 1.00 17.02 103 ARG A O 1
ATOM 1056 N N . PHE C 2 103 ? 53.761 3.825 -10.844 1.00 15.42 104 PHE A N 1
ATOM 1057 C CA . PHE C 2 103 ? 54.247 4.799 -9.888 1.00 15.26 104 PHE A CA 1
ATOM 1058 C C . PHE C 2 103 ? 53.253 5.908 -9.651 1.00 16.32 104 PHE A C 1
ATOM 1059 O O . PHE C 2 103 ? 52.369 6.172 -10.473 1.00 16.79 104 PHE A O 1
ATOM 1067 N N . ALA C 2 104 ? 53.396 6.545 -8.500 1.00 16.36 105 ALA A N 1
ATOM 1068 C CA . ALA C 2 104 ? 52.544 7.654 -8.133 1.00 16.00 105 ALA A CA 1
ATOM 1069 C C . ALA C 2 104 ? 53.432 8.680 -7.458 1.00 17.34 105 ALA A C 1
ATOM 1070 O O . ALA C 2 104 ? 54.335 8.329 -6.696 1.00 17.10 105 ALA A O 1
ATOM 1072 N N . VAL C 2 105 ? 53.202 9.946 -7.772 1.00 17.66 106 VAL A N 1
ATOM 1073 C CA . VAL C 2 105 ? 53.952 11.024 -7.163 1.00 17.19 106 VAL A CA 1
ATOM 1074 C C . VAL C 2 105 ? 52.910 11.976 -6.602 1.00 18.16 106 VAL A C 1
ATOM 1075 O O . VAL C 2 105 ? 52.018 12.430 -7.315 1.00 18.41 106 VAL A O 1
ATOM 1079 N N . LEU C 2 106 ? 53.006 12.238 -5.307 1.00 16.85 107 LEU A N 1
ATOM 1080 C CA . LEU C 2 106 ? 52.050 13.098 -4.635 1.00 17.65 107 LEU A CA 1
ATOM 1081 C C . LEU C 2 106 ? 52.786 14.271 -4.000 1.00 18.40 107 LEU A C 1
ATOM 1082 O O . LEU C 2 106 ? 53.871 14.102 -3.437 1.00 18.03 107 LEU A O 1
ATOM 1087 N N . ARG C 2 107 ? 52.207 15.462 -4.099 1.00 17.75 108 ARG A N 1
ATOM 1088 C CA . ARG C 2 107 ? 52.833 16.647 -3.538 1.00 18.79 108 ARG A CA 1
ATOM 1089 C C . ARG C 2 107 ? 51.869 17.495 -2.724 1.00 19.18 108 ARG A C 1
ATOM 1090 O O . ARG C 2 107 ? 50.801 17.875 -3.202 1.00 20.03 108 ARG A O 1
ATOM 1098 N N . GLY C 2 108 ? 52.271 17.806 -1.500 1.00 19.25 109 GLY A N 1
ATOM 1099 C CA . GLY C 2 108 ? 51.443 18.613 -0.623 1.00 18.93 109 GLY A CA 1
ATOM 1100 C C . GLY C 2 108 ? 52.027 18.615 0.774 1.00 19.58 109 GLY A C 1
ATOM 1101 O O . GLY C 2 108 ? 53.093 18.042 0.997 1.00 17.29 109 GLY A O 1
ATOM 1102 N N . ASN C 2 109 ? 51.334 19.253 1.714 1.00 20.03 110 ASN A N 1
ATOM 1103 C CA . ASN C 2 109 ? 51.792 19.338 3.100 1.00 19.64 110 ASN A CA 1
ATOM 1104 C C . ASN C 2 109 ? 51.077 18.304 3.970 1.00 20.07 110 ASN A C 1
ATOM 1105 O O . ASN C 2 109 ? 49.873 18.407 4.205 1.00 19.61 110 ASN A O 1
ATOM 1110 N N . PRO C 2 110 ? 51.810 17.291 4.461 1.00 18.06 111 PRO A N 1
ATOM 1111 C CA . PRO C 2 110 ? 51.220 16.246 5.302 1.00 19.94 111 PRO A CA 1
ATOM 1112 C C . PRO C 2 110 ? 51.193 16.563 6.796 1.00 19.28 111 PRO A C 1
ATOM 1113 O O . PRO C 2 110 ? 50.695 15.760 7.587 1.00 20.48 111 PRO A O 1
ATOM 1117 N N . TYR C 2 111 ? 51.723 17.723 7.178 1.00 19.03 112 TYR A N 1
ATOM 1118 C CA . TYR C 2 111 ? 51.778 18.107 8.585 1.00 19.41 112 TYR A CA 1
ATOM 1119 C C . TYR C 2 111 ? 50.652 19.020 9.042 1.00 21.15 112 TYR A C 1
ATOM 1120 O O . TYR C 2 111 ? 49.952 19.630 8.231 1.00 22.70 112 TYR A O 1
ATOM 1129 N N . GLU C 2 112 ? 50.491 19.104 10.358 1.00 23.12 113 GLU A N 1
ATOM 1130 C CA . GLU C 2 112 ? 49.459 19.945 10.950 1.00 26.41 113 GLU A CA 1
ATOM 1131 C C . GLU C 2 112 ? 49.833 21.412 10.758 1.00 27.68 113 GLU A C 1
ATOM 1132 O O . GLU C 2 112 ? 48.971 22.255 10.510 1.00 28.08 113 GLU A O 1
ATOM 1138 N N . SER C 2 113 ? 51.126 21.706 10.863 1.00 27.69 114 SER A N 1
ATOM 1139 C CA . SER C 2 113 ? 51.631 23.065 10.702 1.00 28.90 114 SER A CA 1
ATOM 1140 C C . SER C 2 113 ? 51.825 23.420 9.232 1.00 30.01 114 SER A C 1
ATOM 1141 O O . SER C 2 113 ? 52.503 22.702 8.497 1.00 29.10 114 SER A O 1
ATOM 1144 N N . GLU C 2 114 ? 51.236 24.534 8.809 1.00 30.75 115 GLU A N 1
ATOM 1145 C CA . GLU C 2 114 ? 51.349 24.978 7.424 1.00 31.00 115 GLU A CA 1
ATOM 1146 C C . GLU C 2 114 ? 52.765 25.446 7.110 1.00 29.83 115 GLU A C 1
ATOM 1147 O O . GLU C 2 114 ? 53.154 25.539 5.946 1.00 30.69 115 GLU A O 1
ATOM 1153 N N . ALA C 2 115 ? 53.535 25.738 8.153 1.00 29.48 116 ALA A N 1
ATOM 1154 C CA . ALA C 2 115 ? 54.908 26.202 7.984 1.00 28.40 116 ALA A CA 1
ATOM 1155 C C . ALA C 2 115 ? 55.835 25.101 7.473 1.00 27.05 116 ALA A C 1
ATOM 1156 O O . ALA C 2 115 ? 56.968 25.372 7.073 1.00 27.84 116 ALA A O 1
ATOM 1158 N N . GLU C 2 116 ? 55.358 23.861 7.487 1.00 25.19 117 GLU A N 1
ATOM 1159 C CA . GLU C 2 116 ? 56.170 22.745 7.018 1.00 24.08 117 GLU A CA 1
ATOM 1160 C C . GLU C 2 116 ? 56.290 22.740 5.500 1.00 22.81 117 GLU A C 1
ATOM 1161 O O . GLU C 2 116 ? 57.132 22.039 4.936 1.00 22.46 117 GLU A O 1
ATOM 1167 N N . GLY C 2 117 ? 55.446 23.527 4.842 1.00 21.79 118 GLY A N 1
ATOM 1168 C CA . GLY C 2 117 ? 55.488 23.606 3.395 1.00 21.65 118 GLY A CA 1
ATOM 1169 C C . GLY C 2 117 ? 55.133 22.310 2.693 1.00 20.06 118 GLY A C 1
ATOM 1170 O O . GLY C 2 117 ? 54.592 21.382 3.296 1.00 21.05 118 GLY A O 1
ATOM 1171 N N . ASP C 2 118 ? 55.442 22.255 1.402 1.00 19.27 119 ASP A N 1
ATOM 1172 C CA . ASP C 2 118 ? 55.157 21.082 0.594 1.00 17.38 119 ASP A CA 1
ATOM 1173 C C . ASP C 2 118 ? 56.222 20.004 0.695 1.00 17.27 119 ASP A C 1
ATOM 1174 O O . ASP C 2 118 ? 57.410 20.287 0.850 1.00 16.88 119 ASP A O 1
ATOM 1179 N N . TRP C 2 119 ? 55.761 18.763 0.601 1.00 16.25 120 TRP A N 1
ATOM 1180 C CA . TRP C 2 119 ? 56.624 17.598 0.624 1.00 16.55 120 TRP A CA 1
ATOM 1181 C C . TRP C 2 119 ? 56.214 16.784 -0.581 1.00 16.86 120 TRP A C 1
ATOM 1182 O O . TRP C 2 119 ? 55.158 17.021 -1.168 1.00 16.75 120 TRP A O 1
ATOM 1193 N N . ILE C 2 120 ? 57.051 15.831 -0.964 1.00 15.69 121 ILE A N 1
ATOM 1194 C CA . ILE C 2 120 ? 56.734 15.019 -2.113 1.00 15.66 121 ILE A CA 1
ATOM 1195 C C . ILE C 2 120 ? 57.005 13.557 -1.811 1.00 14.90 121 ILE A C 1
ATOM 1196 O O . ILE C 2 120 ? 57.969 13.222 -1.120 1.00 16.53 121 ILE A O 1
ATOM 1201 N N . ALA C 2 121 ? 56.124 12.697 -2.302 1.00 14.73 122 ALA A N 1
ATOM 1202 C CA . ALA C 2 121 ? 56.268 11.264 -2.104 1.00 14.47 122 ALA A CA 1
ATOM 1203 C C . ALA C 2 121 ? 56.254 10.585 -3.460 1.00 14.74 122 ALA A C 1
ATOM 1204 O O . ALA C 2 121 ? 55.429 10.903 -4.320 1.00 15.64 122 ALA A O 1
ATOM 1206 N N . VAL C 2 122 ? 57.197 9.671 -3.653 1.00 13.27 123 VAL A N 1
ATOM 1207 C CA . VAL C 2 122 ? 57.298 8.889 -4.877 1.00 12.52 123 VAL A CA 1
ATOM 1208 C C . VAL C 2 122 ? 57.088 7.445 -4.443 1.00 13.60 123 VAL A C 1
ATOM 1209 O O . VAL C 2 122 ? 57.838 6.933 -3.610 1.00 14.01 123 VAL A O 1
ATOM 1213 N N . SER C 2 123 ? 56.063 6.798 -4.984 1.00 13.17 124 SER A N 1
ATOM 1214 C CA . SER C 2 123 ? 55.771 5.419 -4.628 1.00 12.92 124 SER A CA 1
ATOM 1215 C C . SER C 2 123 ? 55.806 4.539 -5.858 1.00 14.35 124 SER A C 1
ATOM 1216 O O . SER C 2 123 ? 55.326 4.922 -6.926 1.00 15.60 124 SER A O 1
ATOM 1219 N N . LEU C 2 124 ? 56.388 3.359 -5.688 1.00 12.81 125 LEU A N 1
ATOM 1220 C CA . LEU C 2 124 ? 56.556 2.400 -6.765 1.00 12.55 125 LEU A CA 1
ATOM 1221 C C . LEU C 2 124 ? 56.040 1.029 -6.377 1.00 13.55 125 LEU A C 1
ATOM 1222 O O . LEU C 2 124 ? 56.239 0.575 -5.249 1.00 14.16 125 LEU A O 1
ATOM 1227 N N . TYR C 2 125 ? 55.381 0.373 -7.324 1.00 14.29 126 TYR A N 1
ATOM 1228 C CA . TYR C 2 125 ? 54.875 -0.972 -7.112 1.00 13.59 126 TYR A CA 1
ATOM 1229 C C . TYR C 2 125 ? 54.835 -1.741 -8.420 1.00 14.93 126 TYR A C 1
ATOM 1230 O O . TYR C 2 125 ? 54.387 -1.230 -9.450 1.00 15.10 126 TYR A O 1
ATOM 1239 N N . GLY C 2 126 ? 55.304 -2.978 -8.372 1.00 14.01 127 GLY A N 1
ATOM 1240 C CA . GLY C 2 126 ? 55.295 -3.806 -9.557 1.00 13.33 127 GLY A CA 1
ATOM 1241 C C . GLY C 2 126 ? 55.991 -5.113 -9.292 1.00 13.36 127 GLY A C 1
ATOM 1242 O O . GLY C 2 126 ? 55.867 -5.691 -8.206 1.00 13.80 127 GLY A O 1
ATOM 1243 N N . THR C 2 127 ? 56.743 -5.573 -10.281 1.00 12.32 128 THR A N 1
ATOM 1244 C CA . THR C 2 127 ? 57.463 -6.821 -10.154 1.00 13.52 128 THR A CA 1
ATOM 1245 C C . THR C 2 127 ? 58.908 -6.652 -10.595 1.00 13.07 128 THR A C 1
ATOM 1246 O O . THR C 2 127 ? 59.233 -5.782 -11.406 1.00 14.52 128 THR A O 1
ATOM 1250 N N . ILE C 2 128 ? 59.773 -7.481 -10.030 1.00 12.54 129 ILE A N 1
ATOM 1251 C CA . ILE C 2 128 ? 61.187 -7.468 -10.374 1.00 11.97 129 ILE A CA 1
ATOM 1252 C C . ILE C 2 128 ? 61.571 -8.935 -10.559 1.00 12.48 129 ILE A C 1
ATOM 1253 O O . ILE C 2 128 ? 61.058 -9.803 -9.864 1.00 11.91 129 ILE A O 1
ATOM 1258 N N . GLY C 2 129 ? 62.440 -9.220 -11.519 1.00 12.88 130 GLY A N 1
ATOM 1259 C CA . GLY C 2 129 ? 62.830 -10.603 -11.725 1.00 14.75 130 GLY A CA 1
ATOM 1260 C C . GLY C 2 129 ? 63.816 -10.810 -12.848 1.00 13.49 130 GLY A C 1
ATOM 1261 O O . GLY C 2 129 ? 64.409 -9.861 -13.358 1.00 13.59 130 GLY A O 1
ATOM 1262 N N . ALA C 2 130 ? 64.007 -12.072 -13.216 1.00 14.67 131 ALA A N 1
ATOM 1263 C CA . ALA C 2 130 ? 64.899 -12.422 -14.307 1.00 16.14 131 ALA A CA 1
ATOM 1264 C C . ALA C 2 130 ? 64.196 -11.981 -15.584 1.00 17.18 131 ALA A C 1
ATOM 1265 O O . ALA C 2 130 ? 62.974 -11.809 -15.597 1.00 15.89 131 ALA A O 1
ATOM 1267 N N . PRO C 2 131 ? 64.956 -11.789 -16.670 1.00 17.07 132 PRO A N 1
ATOM 1268 C CA . PRO C 2 131 ? 64.380 -11.363 -17.949 1.00 19.71 132 PRO A CA 1
ATOM 1269 C C . PRO C 2 131 ? 63.584 -12.466 -18.643 1.00 20.09 132 PRO A C 1
ATOM 1270 O O . PRO C 2 131 ? 63.812 -12.754 -19.812 1.00 21.90 132 PRO A O 1
ATOM 1274 N N . ILE C 2 132 ? 62.670 -13.095 -17.917 1.00 19.60 133 ILE A N 1
ATOM 1275 C CA . ILE C 2 132 ? 61.821 -14.141 -18.475 1.00 20.47 133 ILE A CA 1
ATOM 1276 C C . ILE C 2 132 ? 60.485 -14.018 -17.767 1.00 20.51 133 ILE A C 1
ATOM 1277 O O . ILE C 2 132 ? 60.409 -14.126 -16.543 1.00 20.29 133 ILE A O 1
ATOM 1282 N N . LYS C 2 133 ? 59.432 -13.772 -18.538 1.00 19.29 134 LYS A N 1
ATOM 1283 C CA . LYS C 2 133 ? 58.105 -13.610 -17.969 1.00 20.64 134 LYS A CA 1
ATOM 1284 C C . LYS C 2 133 ? 57.758 -14.708 -16.970 1.00 21.46 134 LYS A C 1
ATOM 1285 O O . LYS C 2 133 ? 57.920 -15.894 -17.251 1.00 21.62 134 LYS A O 1
ATOM 1291 N N . GLY C 2 134 ? 57.289 -14.306 -15.794 1.00 20.58 135 GLY A N 1
ATOM 1292 C CA . GLY C 2 134 ? 56.920 -15.282 -14.786 1.00 20.62 135 GLY A CA 1
ATOM 1293 C C . GLY C 2 134 ? 57.955 -15.512 -13.703 1.00 19.69 135 GLY A C 1
ATOM 1294 O O . GLY C 2 134 ? 57.598 -15.846 -12.574 1.00 20.88 135 GLY A O 1
ATOM 1295 N N . LEU C 2 135 ? 59.233 -15.349 -14.042 1.00 19.18 136 LEU A N 1
ATOM 1296 C CA . LEU C 2 135 ? 60.311 -15.536 -13.070 1.00 17.50 136 LEU A CA 1
ATOM 1297 C C . LEU C 2 135 ? 60.509 -14.195 -12.379 1.00 15.82 136 LEU A C 1
ATOM 1298 O O . LEU C 2 135 ? 61.512 -13.506 -12.583 1.00 15.48 136 LEU A O 1
ATOM 1303 N N . GLU C 2 136 ? 59.544 -13.848 -11.538 1.00 15.08 137 GLU A N 1
ATOM 1304 C CA . GLU C 2 136 ? 59.558 -12.559 -10.870 1.00 15.34 137 GLU A CA 1
ATOM 1305 C C . GLU C 2 136 ? 58.694 -12.578 -9.612 1.00 15.02 137 GLU A C 1
ATOM 1306 O O . GLU C 2 136 ? 57.894 -13.490 -9.404 1.00 14.91 137 GLU A O 1
ATOM 1312 N N . HIS C 2 137 ? 58.887 -11.571 -8.766 1.00 13.89 138 HIS A N 1
ATOM 1313 C CA . HIS C 2 137 ? 58.066 -11.394 -7.578 1.00 13.08 138 HIS A CA 1
ATOM 1314 C C . HIS C 2 137 ? 57.821 -9.899 -7.417 1.00 13.10 138 HIS A C 1
ATOM 1315 O O . HIS C 2 137 ? 58.403 -9.082 -8.139 1.00 14.06 138 HIS A O 1
ATOM 1322 N N . GLU C 2 138 ? 56.934 -9.540 -6.505 1.00 13.02 139 GLU A N 1
ATOM 1323 C CA . GLU C 2 138 ? 56.601 -8.140 -6.304 1.00 12.81 139 GLU A CA 1
ATOM 1324 C C . GLU C 2 138 ? 57.719 -7.311 -5.705 1.00 13.66 139 GLU A C 1
ATOM 1325 O O . GLU C 2 138 ? 58.654 -7.837 -5.103 1.00 14.76 139 GLU A O 1
ATOM 1331 N N . THR C 2 139 ? 57.614 -6.003 -5.896 1.00 13.17 140 THR A N 1
ATOM 1332 C CA . THR C 2 139 ? 58.590 -5.066 -5.370 1.00 12.89 140 THR A CA 1
ATOM 1333 C C . THR C 2 139 ? 57.864 -3.757 -5.069 1.00 13.86 140 THR A C 1
ATOM 1334 O O . THR C 2 139 ? 56.888 -3.410 -5.747 1.00 14.39 140 THR A O 1
ATOM 1338 N N . PHE C 2 140 ? 58.327 -3.058 -4.033 1.00 14.36 141 PHE A N 1
ATOM 1339 C CA . PHE C 2 140 ? 57.737 -1.797 -3.585 1.00 14.20 141 PHE A CA 1
ATOM 1340 C C . PHE C 2 140 ? 58.825 -0.821 -3.174 1.00 12.26 141 PHE A C 1
ATOM 1341 O O . PHE C 2 140 ? 59.907 -1.225 -2.747 1.00 13.84 141 PHE A O 1
ATOM 1349 N N . GLY C 2 141 ? 58.507 0.466 -3.250 1.00 11.84 142 GLY A N 1
ATOM 1350 C CA . GLY C 2 141 ? 59.453 1.484 -2.834 1.00 13.02 142 GLY A CA 1
ATOM 1351 C C . GLY C 2 141 ? 58.751 2.809 -2.604 1.00 13.83 142 GLY A C 1
ATOM 1352 O O . GLY C 2 141 ? 57.907 3.204 -3.400 1.00 15.04 142 GLY A O 1
ATOM 1353 N N . VAL C 2 142 ? 59.076 3.486 -1.506 1.00 12.50 143 VAL A N 1
ATOM 1354 C CA . VAL C 2 142 ? 58.493 4.791 -1.212 1.00 13.20 143 VAL A CA 1
ATOM 1355 C C . VAL C 2 142 ? 59.591 5.740 -0.748 1.00 12.68 143 VAL A C 1
ATOM 1356 O O . VAL C 2 142 ? 60.386 5.402 0.138 1.00 13.03 143 VAL A O 1
ATOM 1360 N N . GLY C 2 143 ? 59.648 6.912 -1.377 1.00 12.10 144 GLY A N 1
ATOM 1361 C CA . GLY C 2 143 ? 60.620 7.924 -1.010 1.00 12.72 144 GLY A CA 1
ATOM 1362 C C . GLY C 2 143 ? 59.873 9.203 -0.677 1.00 13.08 144 GLY A C 1
ATOM 1363 O O . GLY C 2 143 ? 58.922 9.560 -1.371 1.00 14.35 144 GLY A O 1
ATOM 1364 N N . ILE C 2 144 ? 60.298 9.889 0.380 1.00 13.45 145 ILE A N 1
ATOM 1365 C CA . ILE C 2 144 ? 59.658 11.129 0.817 1.00 13.91 145 ILE A CA 1
ATOM 1366 C C . ILE C 2 144 ? 60.710 12.221 0.993 1.00 13.25 145 ILE A C 1
ATOM 1367 O O . ILE C 2 144 ? 61.786 11.970 1.530 1.00 13.75 145 ILE A O 1
ATOM 1372 N N . ASN C 2 145 ? 60.402 13.432 0.539 1.00 13.52 146 ASN A N 1
ATOM 1373 C CA . ASN C 2 145 ? 61.350 14.540 0.641 1.00 12.24 146 ASN A CA 1
ATOM 1374 C C . ASN C 2 145 ? 60.612 15.866 0.755 1.00 12.16 146 ASN A C 1
ATOM 1375 O O . ASN C 2 145 ? 59.438 15.954 0.399 1.00 13.67 146 ASN A O 1
A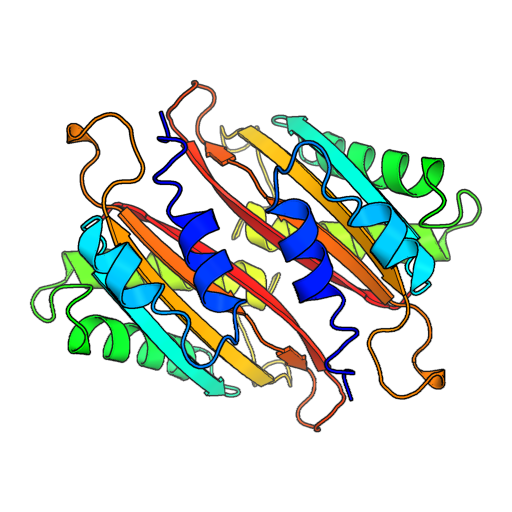TOM 1380 N N . HIS C 2 146 ? 61.290 16.887 1.269 1.00 12.73 147 HIS A N 1
ATOM 1381 C CA . HIS C 2 146 ? 60.674 18.205 1.367 1.00 14.22 147 HIS A CA 1
ATOM 1382 C C . HIS C 2 146 ? 60.903 18.882 0.017 1.00 15.24 147 HIS A C 1
ATOM 1383 O O . HIS C 2 146 ? 61.895 18.603 -0.670 1.00 14.51 147 HIS A O 1
ATOM 1390 N N . ILE C 2 147 ? 59.988 19.766 -0.368 1.00 17.37 148 ILE A N 1
ATOM 1391 C CA . ILE C 2 147 ? 60.082 20.438 -1.659 1.00 22.55 148 ILE A CA 1
ATOM 1392 C C . ILE C 2 147 ? 59.441 21.823 -1.610 1.00 24.91 148 ILE A C 1
ATOM 1393 O O . ILE C 2 147 ? 59.107 22.270 -0.495 1.00 27.50 148 ILE A O 1
ATOM 1399 N N . THR D 2 1 ? 54.463 -17.426 -12.921 1.00 28.13 2 THR B N 1
ATOM 1400 C CA . THR D 2 1 ? 53.383 -16.426 -13.166 1.00 28.23 2 THR B CA 1
ATOM 1401 C C . THR D 2 1 ? 52.603 -16.137 -11.888 1.00 26.15 2 THR B C 1
ATOM 1402 O O . THR D 2 1 ? 52.033 -17.045 -11.285 1.00 25.73 2 THR B O 1
ATOM 1406 N N . LEU D 2 2 ? 52.579 -14.870 -11.481 1.00 24.87 3 LEU B N 1
ATOM 1407 C CA . LEU D 2 2 ? 51.856 -14.460 -10.281 1.00 24.51 3 LEU B CA 1
ATOM 1408 C C . LEU D 2 2 ? 50.347 -14.475 -10.511 1.00 25.05 3 LEU B C 1
ATOM 1409 O O . LEU D 2 2 ? 49.859 -13.963 -11.520 1.00 25.26 3 LEU B O 1
ATOM 1414 N N . HIS D 2 3 ? 49.617 -15.067 -9.573 1.00 24.85 4 HIS B N 1
ATOM 1415 C CA . HIS D 2 3 ? 48.159 -15.136 -9.652 1.00 25.91 4 HIS B CA 1
ATOM 1416 C C . HIS D 2 3 ? 47.601 -13.786 -9.202 1.00 26.21 4 HIS B C 1
ATOM 1417 O O . HIS D 2 3 ? 47.863 -13.344 -8.085 1.00 25.58 4 HIS B O 1
ATOM 1424 N N . LYS D 2 4 ? 46.825 -13.142 -10.068 1.00 26.25 5 LYS B N 1
ATOM 1425 C CA . LYS D 2 4 ? 46.248 -11.834 -9.769 1.00 26.96 5 LYS B CA 1
ATOM 1426 C C . LYS D 2 4 ? 45.542 -11.732 -8.417 1.00 26.86 5 LYS B C 1
ATOM 1427 O O . LYS D 2 4 ? 45.630 -10.705 -7.744 1.00 27.77 5 LYS B O 1
ATOM 1429 N N . GLU D 2 5 ? 44.846 -12.794 -8.023 1.00 27.39 6 GLU B N 1
ATOM 1430 C CA . GLU D 2 5 ? 44.101 -12.814 -6.764 1.00 27.85 6 GLU B CA 1
ATOM 1431 C C . GLU D 2 5 ? 44.937 -13.242 -5.560 1.00 26.23 6 GLU B C 1
ATOM 1432 O O . GLU D 2 5 ? 44.425 -13.310 -4.441 1.00 27.01 6 GLU B O 1
ATOM 1438 N N . ARG D 2 6 ? 46.217 -13.526 -5.780 1.00 24.11 7 ARG B N 1
ATOM 1439 C CA . ARG D 2 6 ? 47.075 -13.982 -4.692 1.00 22.88 7 ARG B CA 1
ATOM 1440 C C . ARG D 2 6 ? 48.391 -13.222 -4.603 1.00 21.05 7 ARG B C 1
ATOM 1441 O O . ARG D 2 6 ? 49.414 -13.792 -4.226 1.00 20.91 7 ARG B O 1
ATOM 1449 N N . ARG D 2 7 ? 48.363 -11.939 -4.946 1.00 19.77 8 ARG B N 1
ATOM 1450 C CA . ARG D 2 7 ? 49.570 -11.119 -4.896 1.00 18.70 8 ARG B CA 1
ATOM 1451 C C . ARG D 2 7 ? 49.936 -10.823 -3.443 1.00 16.96 8 ARG B C 1
ATOM 1452 O O . ARG D 2 7 ? 49.487 -9.839 -2.858 1.00 17.45 8 ARG B O 1
ATOM 1460 N N . ILE D 2 8 ? 50.768 -11.701 -2.884 1.00 15.65 9 ILE B N 1
ATOM 1461 C CA . ILE D 2 8 ? 51.212 -11.632 -1.497 1.00 16.18 9 ILE B CA 1
ATOM 1462 C C . ILE D 2 8 ? 51.738 -10.270 -1.048 1.00 15.55 9 ILE B C 1
ATOM 1463 O O . ILE D 2 8 ? 51.452 -9.834 0.065 1.00 16.61 9 ILE B O 1
ATOM 1468 N N . GLY D 2 9 ? 52.505 -9.605 -1.903 1.00 16.81 10 GLY B N 1
ATOM 1469 C CA . GLY D 2 9 ? 53.030 -8.298 -1.544 1.00 16.74 10 GLY B CA 1
ATOM 1470 C C . GLY D 2 9 ? 51.931 -7.259 -1.375 1.00 18.50 10 GLY B C 1
ATOM 1471 O O . GLY D 2 9 ? 51.816 -6.624 -0.325 1.00 19.36 10 GLY B O 1
ATOM 1472 N N . ARG D 2 10 ? 51.123 -7.089 -2.416 1.00 18.06 11 ARG B N 1
ATOM 1473 C CA . ARG D 2 10 ? 50.019 -6.136 -2.397 1.00 19.52 11 ARG B CA 1
ATOM 1474 C C . ARG D 2 10 ? 49.043 -6.424 -1.256 1.00 20.21 11 ARG B C 1
ATOM 1475 O O . ARG D 2 10 ? 48.560 -5.502 -0.598 1.00 20.17 11 ARG B O 1
ATOM 1483 N N . LEU D 2 11 ? 48.755 -7.701 -1.017 1.00 19.29 12 LEU B N 1
ATOM 1484 C CA . LEU D 2 11 ? 47.835 -8.078 0.051 1.00 20.39 12 LEU B CA 1
ATOM 1485 C C . LEU D 2 11 ? 48.380 -7.734 1.433 1.00 21.07 12 LEU B C 1
ATOM 1486 O O . LEU D 2 11 ? 47.642 -7.258 2.298 1.00 22.53 12 LEU B O 1
ATOM 1491 N N . SER D 2 12 ? 49.671 -7.970 1.644 1.00 19.76 13 SER B N 1
ATOM 1492 C CA . SER D 2 12 ? 50.272 -7.681 2.941 1.00 20.51 13 SER B CA 1
ATOM 1493 C C . SER D 2 12 ? 50.247 -6.183 3.228 1.00 20.36 13 SER B C 1
ATOM 1494 O O . SER D 2 12 ? 50.016 -5.767 4.364 1.00 21.69 13 SER B O 1
ATOM 1497 N N . VAL D 2 13 ? 50.473 -5.379 2.192 1.00 20.22 14 VAL B N 1
ATOM 1498 C CA . VAL D 2 13 ? 50.488 -3.928 2.328 1.00 20.14 14 VAL B CA 1
ATOM 1499 C C . VAL D 2 13 ? 49.100 -3.353 2.585 1.00 21.25 14 VAL B C 1
ATOM 1500 O O . VAL D 2 13 ? 48.944 -2.465 3.420 1.00 20.94 14 VAL B O 1
ATOM 1504 N N . LEU D 2 14 ? 48.098 -3.856 1.870 1.00 21.83 15 LEU B N 1
ATOM 1505 C CA . LEU D 2 14 ? 46.732 -3.380 2.052 1.00 23.77 15 LEU B CA 1
ATOM 1506 C C . LEU D 2 14 ? 46.243 -3.717 3.453 1.00 24.34 15 LEU B C 1
ATOM 1507 O O . LEU D 2 14 ? 45.454 -2.976 4.032 1.00 25.65 15 LEU B O 1
ATOM 1512 N N . LEU D 2 15 ? 46.713 -4.837 3.995 1.00 25.25 16 LEU B N 1
ATOM 1513 C CA . LEU D 2 15 ? 46.326 -5.246 5.341 1.00 25.94 16 LEU B CA 1
ATOM 1514 C C . LEU D 2 15 ? 46.967 -4.299 6.349 1.00 27.28 16 LEU B C 1
ATOM 1515 O O . LEU D 2 15 ? 46.310 -3.804 7.265 1.00 26.93 16 LEU B O 1
ATOM 1520 N N . LEU D 2 16 ? 48.256 -4.038 6.165 1.00 29.27 17 LEU B N 1
ATOM 1521 C CA . LEU D 2 16 ? 48.992 -3.163 7.067 1.00 32.03 17 LEU B CA 1
ATOM 1522 C C . LEU D 2 16 ? 48.501 -1.718 7.027 1.00 33.52 17 LEU B C 1
ATOM 1523 O O . LEU D 2 16 ? 48.454 -1.047 8.058 1.00 34.10 17 LEU B O 1
ATOM 1528 N N . LEU D 2 17 ? 48.123 -1.245 5.844 1.00 35.50 18 LEU B N 1
ATOM 1529 C CA . LEU D 2 17 ? 47.664 0.132 5.691 1.00 38.19 18 LEU B CA 1
ATOM 1530 C C . LEU D 2 17 ? 46.186 0.378 5.976 1.00 41.13 18 LEU B C 1
ATOM 1531 O O . LEU D 2 17 ? 45.631 1.392 5.555 1.00 41.48 18 LEU B O 1
ATOM 1536 N N . ASN D 2 18 ? 45.546 -0.548 6.683 1.00 43.97 19 ASN B N 1
ATOM 1537 C CA . ASN D 2 18 ? 44.139 -0.388 7.035 1.00 46.96 19 ASN B CA 1
ATOM 1538 C C . ASN D 2 18 ? 44.009 -0.263 8.547 1.00 48.62 19 ASN B C 1
ATOM 1539 O O . ASN D 2 18 ? 44.823 -0.805 9.295 1.00 48.53 19 ASN B O 1
ATOM 1544 N N . GLU D 2 19 ? 42.983 0.453 8.993 1.00 50.78 20 GLU B N 1
ATOM 1545 C CA . GLU D 2 19 ? 42.783 0.673 10.418 1.00 52.88 20 GLU B CA 1
ATOM 1546 C C . GLU D 2 19 ? 41.337 0.469 10.859 1.00 53.91 20 GLU B C 1
ATOM 1547 O O . GLU D 2 19 ? 40.914 1.009 11.881 1.00 54.08 20 GLU B O 1
ATOM 1553 N N . ALA D 2 20 ? 40.581 -0.308 10.090 1.00 55.09 21 ALA B N 1
ATOM 1554 C CA . ALA D 2 20 ? 39.184 -0.570 10.417 1.00 56.29 21 ALA B CA 1
ATOM 1555 C C . ALA D 2 20 ? 39.061 -1.298 11.752 1.00 57.03 21 ALA B C 1
ATOM 1556 O O . ALA D 2 20 ? 39.761 -2.281 12.001 1.00 57.43 21 ALA B O 1
ATOM 1558 N N . GLU D 2 21 ? 38.167 -0.808 12.606 1.00 57.72 22 GLU B N 1
ATOM 1559 C CA . GLU D 2 21 ? 37.944 -1.404 13.918 1.00 58.16 22 GLU B CA 1
ATOM 1560 C C . GLU D 2 21 ? 37.668 -2.898 13.793 1.00 58.29 22 GLU B C 1
ATOM 1561 O O . GLU D 2 21 ? 38.078 -3.689 14.643 1.00 58.36 22 GLU B O 1
ATOM 1563 N N . GLU D 2 22 ? 36.972 -3.276 12.725 1.00 58.11 23 GLU B N 1
ATOM 1564 C CA . GLU D 2 22 ? 36.640 -4.673 12.483 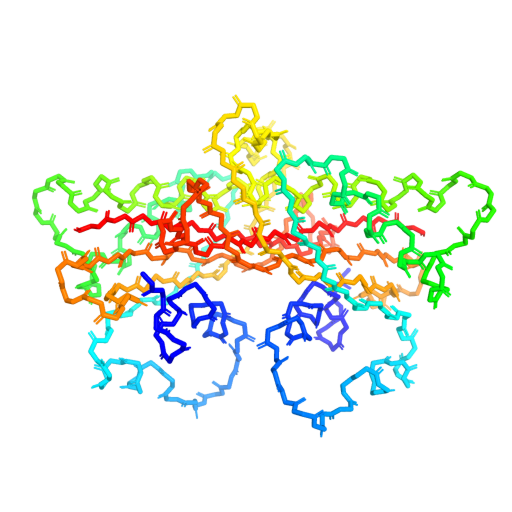1.00 57.86 23 GLU B CA 1
ATOM 1565 C C . GLU D 2 22 ? 36.441 -4.935 10.994 1.00 57.37 23 GLU B C 1
ATOM 1566 O O . GLU D 2 22 ? 35.321 -4.873 10.488 1.00 57.80 23 GLU B O 1
ATOM 1568 N N . SER D 2 23 ? 37.535 -5.227 10.298 1.00 56.47 24 SER B N 1
ATOM 1569 C CA . SER D 2 23 ? 37.479 -5.504 8.868 1.00 55.00 24 SER B CA 1
ATOM 1570 C C . SER D 2 23 ? 37.509 -7.008 8.627 1.00 53.65 24 SER B C 1
ATOM 1571 O O . SER D 2 23 ? 37.206 -7.477 7.529 1.00 53.77 24 SER B O 1
ATOM 1573 N N . THR D 2 24 ? 37.877 -7.757 9.663 1.00 51.56 25 THR B N 1
ATOM 1574 C CA . THR D 2 24 ? 37.952 -9.211 9.579 1.00 49.11 25 THR B CA 1
ATOM 1575 C C . THR D 2 24 ? 38.747 -9.625 8.341 1.00 46.83 25 THR B C 1
ATOM 1576 O O . THR D 2 24 ? 38.474 -10.656 7.724 1.00 46.03 25 THR B O 1
ATOM 1580 N N . GLN D 2 25 ? 39.735 -8.810 7.983 1.00 43.82 26 GLN B N 1
ATOM 1581 C CA . GLN D 2 25 ? 40.565 -9.086 6.818 1.00 41.28 26 GLN B CA 1
ATOM 1582 C C . GLN D 2 25 ? 41.529 -10.231 7.116 1.00 38.32 26 GLN B C 1
ATOM 1583 O O . GLN D 2 25 ? 41.935 -10.962 6.214 1.00 36.46 26 GLN B O 1
ATOM 1589 N N . VAL D 2 26 ? 41.889 -10.381 8.387 1.00 35.60 27 VAL B N 1
ATOM 1590 C CA . VAL D 2 26 ? 42.791 -11.446 8.809 1.00 33.57 27 VAL B CA 1
ATOM 1591 C C . VAL D 2 26 ? 42.121 -12.802 8.588 1.00 32.73 27 VAL B C 1
ATOM 1592 O O . VAL D 2 26 ? 42.672 -13.675 7.919 1.00 31.69 27 VAL B O 1
ATOM 1596 N N . GLU D 2 27 ? 40.929 -12.968 9.153 1.00 32.49 28 GLU B N 1
ATOM 1597 C CA . GLU D 2 27 ? 40.177 -14.212 9.019 1.00 32.32 28 GLU B CA 1
ATOM 1598 C C . GLU D 2 27 ? 39.903 -14.525 7.551 1.00 30.35 28 GLU B C 1
ATOM 1599 O O . GLU D 2 27 ? 39.872 -15.688 7.151 1.00 29.89 28 GLU B O 1
ATOM 1605 N N . GLU D 2 28 ? 39.701 -13.479 6.754 1.00 28.55 29 GLU B N 1
ATOM 1606 C CA . GLU D 2 28 ? 39.435 -13.634 5.328 1.00 27.18 29 GLU B CA 1
ATOM 1607 C C . GLU D 2 28 ? 40.667 -14.203 4.626 1.00 25.97 29 GLU B C 1
ATOM 1608 O O . GLU D 2 28 ? 40.568 -15.137 3.831 1.00 25.95 29 GLU B O 1
ATOM 1614 N N . LEU D 2 29 ? 41.831 -13.632 4.917 1.00 24.62 30 LEU B N 1
ATOM 1615 C CA . LEU D 2 29 ? 43.070 -14.112 4.317 1.00 22.93 30 LEU B CA 1
ATOM 1616 C C . LEU D 2 29 ? 43.337 -15.544 4.767 1.00 21.87 30 LEU B C 1
ATOM 1617 O O . LEU D 2 29 ? 43.752 -16.390 3.974 1.00 20.61 30 LEU B O 1
ATOM 1622 N N . GLU D 2 30 ? 43.085 -15.814 6.044 1.00 23.26 31 GLU B N 1
ATOM 1623 C CA . GLU D 2 30 ? 43.305 -17.144 6.598 1.00 23.66 31 GLU B CA 1
ATOM 1624 C C . GLU D 2 30 ? 42.348 -18.154 5.976 1.00 24.11 31 GLU B C 1
ATOM 1625 O O . GLU D 2 30 ? 42.706 -19.311 5.764 1.00 24.29 31 GLU B O 1
ATOM 1631 N N . ARG D 2 31 ? 41.131 -17.711 5.679 1.00 25.92 32 ARG B N 1
ATOM 1632 C CA . ARG D 2 31 ? 40.146 -18.591 5.068 1.00 27.76 32 ARG B CA 1
ATOM 1633 C C . ARG D 2 31 ? 40.638 -18.974 3.681 1.00 28.19 32 ARG B C 1
ATOM 1634 O O . ARG D 2 31 ? 40.386 -20.082 3.207 1.00 28.69 32 ARG B O 1
ATOM 1642 N N . ASP D 2 32 ? 41.350 -18.049 3.040 1.00 28.53 33 ASP B N 1
ATOM 1643 C CA . ASP D 2 32 ? 41.892 -18.273 1.705 1.00 28.08 33 ASP B CA 1
ATOM 1644 C C . ASP D 2 32 ? 43.175 -19.103 1.730 1.00 26.84 33 ASP B C 1
ATOM 1645 O O . ASP D 2 32 ? 43.780 -19.348 0.688 1.00 27.43 33 ASP B O 1
ATOM 1650 N N . GLY D 2 33 ? 43.590 -19.527 2.921 1.00 25.00 34 GLY B N 1
ATOM 1651 C CA . GLY D 2 33 ? 44.783 -20.347 3.038 1.00 24.90 34 GLY B CA 1
ATOM 1652 C C . GLY D 2 33 ? 46.065 -19.651 3.461 1.00 23.62 34 GLY B C 1
ATOM 1653 O O . GLY D 2 33 ? 47.087 -20.310 3.654 1.00 25.03 34 GLY B O 1
ATOM 1654 N N . TRP D 2 34 ? 46.027 -18.331 3.607 1.00 22.20 35 TRP B N 1
ATOM 1655 C CA . TRP D 2 34 ? 47.222 -17.591 4.012 1.00 21.42 35 TRP B CA 1
ATOM 1656 C C . TRP D 2 34 ? 47.473 -17.682 5.510 1.00 20.93 35 TRP B C 1
ATOM 1657 O O . TRP D 2 34 ? 46.538 -17.798 6.304 1.00 22.45 35 TRP B O 1
ATOM 1668 N N . LYS D 2 35 ? 48.744 -17.640 5.891 1.00 20.06 36 LYS B N 1
ATOM 1669 C CA . LYS D 2 35 ? 49.119 -17.632 7.298 1.00 19.54 36 LYS B CA 1
ATOM 1670 C C . LYS D 2 35 ? 49.437 -16.154 7.495 1.00 20.13 36 LYS B C 1
ATOM 1671 O O . LYS D 2 35 ? 50.202 -15.577 6.720 1.00 19.36 36 LYS B O 1
ATOM 1677 N N . VAL D 2 36 ? 48.833 -15.537 8.505 1.00 20.96 37 VAL B N 1
ATOM 1678 C CA . VAL D 2 36 ? 49.018 -14.112 8.739 1.00 21.79 37 VAL B CA 1
ATOM 1679 C C . VAL D 2 36 ? 49.444 -13.737 10.145 1.00 21.72 37 VAL B C 1
ATOM 1680 O O . VAL D 2 36 ? 49.055 -14.369 11.126 1.00 21.87 37 VAL B O 1
ATOM 1684 N N . CYS D 2 37 ? 50.238 -12.677 10.225 1.00 20.97 38 CYS B N 1
ATOM 1685 C CA . CYS D 2 37 ? 50.730 -12.155 11.489 1.00 22.18 38 CYS B CA 1
ATOM 1686 C C . CYS D 2 37 ? 50.781 -10.633 11.384 1.00 21.69 38 CYS B C 1
ATOM 1687 O O . CYS D 2 37 ? 51.261 -10.092 10.389 1.00 20.83 38 CYS B O 1
ATOM 1690 N N . LEU D 2 38 ? 50.260 -9.950 12.397 1.00 20.16 39 LEU B N 1
ATOM 1691 C CA . LEU D 2 38 ? 50.270 -8.493 12.436 1.00 20.91 39 LEU B CA 1
ATOM 1692 C C . LEU D 2 38 ? 50.886 -8.053 13.749 1.00 21.09 39 LEU B C 1
ATOM 1693 O O . LEU D 2 38 ? 50.676 -8.685 14.786 1.00 22.93 39 LEU B O 1
ATOM 1698 N N . GLY D 2 39 ? 51.649 -6.968 13.706 1.00 19.01 40 GLY B N 1
ATOM 1699 C CA . GLY D 2 39 ? 52.272 -6.482 14.916 1.00 18.19 40 GLY B CA 1
ATOM 1700 C C . GLY D 2 39 ? 52.718 -5.042 14.823 1.00 17.61 40 GLY B C 1
ATOM 1701 O O . GLY D 2 39 ? 52.485 -4.356 13.827 1.00 18.40 40 GLY B O 1
ATOM 1702 N N . LYS D 2 40 ? 53.365 -4.587 15.883 1.00 18.34 41 LYS B N 1
ATOM 1703 C CA . LYS D 2 40 ? 53.856 -3.230 15.951 1.00 19.68 41 LYS B CA 1
ATOM 1704 C C . LYS D 2 40 ? 55.112 -3.197 16.800 1.00 18.80 41 LYS B C 1
ATOM 1705 O O . LYS D 2 40 ? 55.238 -3.941 17.771 1.00 20.35 41 LYS B O 1
ATOM 1711 N N . VAL D 2 41 ? 56.055 -2.351 16.409 1.00 16.69 42 VAL B N 1
ATOM 1712 C CA . VAL D 2 41 ? 57.302 -2.223 17.137 1.00 16.52 42 VAL B CA 1
ATOM 1713 C C . VAL D 2 41 ? 57.933 -0.870 16.842 1.00 15.11 42 VAL B C 1
ATOM 1714 O O . VAL D 2 41 ? 57.867 -0.372 15.719 1.00 16.66 42 VAL B O 1
ATOM 1718 N N . GLY D 2 42 ? 58.511 -0.269 17.874 1.00 15.82 43 GLY B N 1
ATOM 1719 C CA . GLY D 2 42 ? 59.170 1.018 17.740 1.00 16.23 43 GLY B CA 1
ATOM 1720 C C . GLY D 2 42 ? 60.521 0.901 18.414 1.00 15.90 43 GLY B C 1
ATOM 1721 O O . GLY D 2 42 ? 60.636 0.267 19.465 1.00 17.08 43 GLY B O 1
ATOM 1722 N N . SER D 2 43 ? 61.553 1.497 17.826 1.00 14.95 44 SER B N 1
ATOM 1723 C CA . SER D 2 43 ? 62.877 1.394 18.425 1.00 15.16 44 SER B CA 1
ATOM 1724 C C . SER D 2 43 ? 63.944 2.195 17.701 1.00 16.04 44 SER B C 1
ATOM 1725 O O . SER D 2 43 ? 63.735 2.683 16.588 1.00 16.00 44 SER B O 1
ATOM 1728 N N . MET D 2 44 ? 65.086 2.339 18.361 1.00 16.06 45 MET B N 1
ATOM 1729 C CA . MET D 2 44 ? 66.236 3.010 17.779 1.00 15.72 45 MET B CA 1
ATOM 1730 C C . MET D 2 44 ? 67.272 1.923 17.511 1.00 15.56 45 MET B C 1
ATOM 1731 O O . MET D 2 44 ? 68.405 2.204 17.125 1.00 17.14 45 MET B O 1
ATOM 1736 N N . ASP D 2 45 ? 66.863 0.673 17.725 1.00 16.47 46 ASP B N 1
ATOM 1737 C CA . ASP D 2 45 ? 67.727 -0.482 17.489 1.00 17.06 46 ASP B CA 1
ATOM 1738 C C . ASP D 2 45 ? 67.075 -1.405 16.468 1.00 15.83 46 ASP B C 1
ATOM 1739 O O . ASP D 2 45 ? 66.010 -1.970 16.716 1.00 15.77 46 ASP B O 1
ATOM 1744 N N . ALA D 2 46 ? 67.719 -1.570 15.319 1.00 14.22 47 ALA B N 1
ATOM 1745 C CA . ALA D 2 46 ? 67.178 -2.430 14.277 1.00 15.14 47 ALA B CA 1
ATOM 1746 C C . ALA D 2 46 ? 66.984 -3.867 14.748 1.00 15.12 47 ALA B C 1
ATOM 1747 O O . ALA D 2 46 ? 66.041 -4.532 14.332 1.00 16.12 47 ALA B O 1
ATOM 1749 N N . HIS D 2 47 ? 67.868 -4.352 15.617 1.00 15.88 48 HIS B N 1
ATOM 1750 C CA . HIS D 2 47 ? 67.739 -5.731 16.079 1.00 16.44 48 HIS B CA 1
ATOM 1751 C C . HIS D 2 47 ? 66.437 -5.979 16.836 1.00 15.93 48 HIS B C 1
ATOM 1752 O O . HIS D 2 47 ? 65.913 -7.092 16.823 1.00 17.04 48 HIS B O 1
ATOM 1759 N N . LYS D 2 48 ? 65.905 -4.941 17.476 1.00 16.16 49 LYS B N 1
ATOM 1760 C CA . LYS D 2 48 ? 64.651 -5.081 18.207 1.00 16.22 49 LYS B CA 1
ATOM 1761 C C . LYS D 2 48 ? 63.490 -5.198 17.224 1.00 16.19 49 LYS B C 1
ATOM 1762 O O . LYS D 2 48 ? 62.493 -5.863 17.499 1.00 17.57 49 LYS B O 1
ATOM 1768 N N . VAL D 2 49 ? 63.624 -4.548 16.069 1.00 15.53 50 VAL B N 1
ATOM 1769 C CA . VAL D 2 49 ? 62.589 -4.621 15.045 1.00 15.44 50 VAL B CA 1
ATOM 1770 C C . VAL D 2 49 ? 62.597 -6.032 14.463 1.00 14.52 50 VAL B C 1
ATOM 1771 O O . VAL D 2 49 ? 61.556 -6.660 14.298 1.00 15.68 50 VAL B O 1
ATOM 1775 N N . ILE D 2 50 ? 63.790 -6.525 14.152 1.00 14.12 51 ILE B N 1
ATOM 1776 C CA . ILE D 2 50 ? 63.951 -7.860 13.592 1.00 14.45 51 ILE B CA 1
ATOM 1777 C C . ILE D 2 50 ? 63.388 -8.911 14.553 1.00 13.70 51 ILE B C 1
ATOM 1778 O O . ILE D 2 50 ? 62.659 -9.811 14.144 1.00 14.67 51 ILE B O 1
ATOM 1783 N N . ALA D 2 51 ? 63.732 -8.780 15.830 1.00 14.77 52 ALA B N 1
ATOM 1784 C CA . ALA D 2 51 ? 63.275 -9.726 16.846 1.00 15.72 52 ALA B CA 1
ATOM 1785 C C . ALA D 2 51 ? 61.762 -9.714 17.042 1.00 16.55 52 ALA B C 1
ATOM 1786 O O . ALA D 2 51 ? 61.146 -10.764 17.228 1.00 16.55 52 ALA B O 1
ATOM 1788 N N . ALA D 2 52 ? 61.162 -8.529 17.008 1.00 16.12 53 ALA B N 1
ATOM 1789 C CA . ALA D 2 52 ? 59.717 -8.415 17.178 1.00 16.07 53 ALA B CA 1
ATOM 1790 C C . ALA D 2 52 ? 58.989 -9.163 16.069 1.00 17.04 53 ALA B C 1
ATOM 1791 O O . ALA D 2 52 ? 58.015 -9.874 16.317 1.00 19.20 53 ALA B O 1
ATOM 1793 N N . ILE D 2 53 ? 59.465 -8.992 14.839 1.00 17.26 54 ILE B N 1
ATOM 1794 C CA . ILE D 2 53 ? 58.879 -9.652 13.682 1.00 17.24 54 ILE B CA 1
ATOM 1795 C C . ILE D 2 53 ? 59.062 -11.167 13.756 1.00 17.19 54 ILE B C 1
ATOM 1796 O O . ILE D 2 53 ? 58.136 -11.923 13.471 1.00 18.35 54 ILE B O 1
ATOM 1801 N N . GLU D 2 54 ? 60.250 -11.610 14.149 1.00 16.01 55 GLU B N 1
ATOM 1802 C CA . GLU D 2 54 ? 60.525 -13.041 14.256 1.00 18.17 55 GLU B CA 1
ATOM 1803 C C . GLU D 2 54 ? 59.641 -13.685 15.321 1.00 19.25 55 GLU B C 1
ATOM 1804 O O . GLU D 2 54 ? 58.990 -14.705 15.077 1.00 19.49 55 GLU B O 1
ATOM 1810 N N . THR D 2 55 ? 59.622 -13.076 16.500 1.00 19.07 56 THR B N 1
ATOM 1811 C CA . THR D 2 55 ? 58.845 -13.604 17.613 1.00 19.72 56 THR B CA 1
ATOM 1812 C C . THR D 2 55 ? 57.350 -13.655 17.318 1.00 19.44 56 THR B C 1
ATOM 1813 O O . THR D 2 55 ? 56.684 -14.640 17.645 1.00 20.06 56 THR B O 1
ATOM 1817 N N . ALA D 2 56 ? 56.820 -12.609 16.690 1.00 19.11 57 ALA B N 1
ATOM 1818 C CA . ALA D 2 56 ? 55.400 -12.576 16.362 1.00 19.09 57 ALA B CA 1
ATOM 1819 C C . ALA D 2 56 ? 55.068 -13.637 15.315 1.00 20.32 57 ALA B C 1
ATOM 1820 O O . ALA D 2 56 ? 54.027 -14.290 15.385 1.00 20.82 57 ALA B O 1
ATOM 1822 N N . SER D 2 57 ? 55.960 -13.811 14.346 1.00 19.28 58 SER B N 1
ATOM 1823 C CA . SER D 2 57 ? 55.750 -14.786 13.285 1.00 20.05 58 SER B CA 1
ATOM 1824 C C . SER D 2 57 ? 55.753 -16.215 13.811 1.00 20.12 58 SER B C 1
ATOM 1825 O O . SER D 2 57 ? 54.981 -17.055 13.348 1.00 21.01 58 SER B O 1
ATOM 1828 N N . LYS D 2 58 ? 56.623 -16.492 14.777 1.00 20.20 59 LYS B N 1
ATOM 1829 C CA . LYS D 2 58 ? 56.703 -17.833 15.345 1.00 20.58 59 LYS B CA 1
ATOM 1830 C C . LYS D 2 58 ? 55.554 -18.116 16.307 1.00 21.44 59 LYS B C 1
ATOM 1831 O O . LYS D 2 58 ? 55.036 -19.231 16.343 1.00 22.57 59 LYS B O 1
ATOM 1837 N N . LYS D 2 59 ? 55.141 -17.109 17.069 1.00 22.37 60 LYS B N 1
ATOM 1838 C CA . LYS D 2 59 ? 54.035 -17.288 18.007 1.00 24.52 60 LYS B CA 1
ATOM 1839 C C . LYS D 2 59 ? 52.705 -17.475 17.277 1.00 25.69 60 LYS B C 1
ATOM 1840 O O . LYS D 2 59 ? 51.844 -18.231 17.730 1.00 26.31 60 LYS B O 1
ATOM 1846 N N . SER D 2 60 ? 52.543 -16.782 16.153 1.00 25.74 61 SER B N 1
ATOM 1847 C CA . SER D 2 60 ? 51.317 -16.861 15.363 1.00 25.87 61 SER B CA 1
ATOM 1848 C C . SER D 2 60 ? 51.285 -18.070 14.434 1.00 24.93 61 SER B C 1
ATOM 1849 O O . SER D 2 60 ? 50.275 -18.329 13.782 1.00 26.63 61 SER B O 1
ATOM 1852 N N . GLY D 2 61 ? 52.394 -18.798 14.364 1.00 23.83 62 GLY B N 1
ATOM 1853 C CA . GLY D 2 61 ? 52.452 -19.973 13.512 1.00 23.64 62 GLY B CA 1
ATOM 1854 C C . GLY D 2 61 ? 52.682 -19.703 12.035 1.00 24.11 62 GLY B C 1
ATOM 1855 O O . GLY D 2 61 ? 52.458 -20.580 11.197 1.00 25.46 62 GLY B O 1
ATOM 1856 N N . VAL D 2 62 ? 53.135 -18.499 11.701 1.00 22.24 63 VAL B N 1
ATOM 1857 C CA . VAL D 2 62 ? 53.387 -18.163 10.305 1.00 21.33 63 VAL B CA 1
ATOM 1858 C C . VAL D 2 62 ? 54.612 -18.912 9.785 1.00 20.59 63 VAL B C 1
ATOM 1859 O O . VAL D 2 62 ? 54.701 -19.224 8.598 1.00 20.42 63 VAL B O 1
ATOM 1863 N N . ILE D 2 63 ? 55.557 -19.192 10.676 1.00 21.11 64 ILE B N 1
ATOM 1864 C CA . ILE D 2 63 ? 56.741 -19.968 10.315 1.00 22.34 64 ILE B CA 1
ATOM 1865 C C . ILE D 2 63 ? 57.053 -20.923 11.463 1.00 23.25 64 ILE B C 1
ATOM 1866 O O . ILE D 2 63 ? 56.668 -20.672 12.605 1.00 23.99 64 ILE B O 1
ATOM 1871 N N . GLN D 2 64 ? 57.743 -22.017 11.152 1.00 25.23 65 GLN B N 1
ATOM 1872 C CA . GLN D 2 64 ? 58.112 -23.012 12.156 1.00 27.26 65 GLN B CA 1
ATOM 1873 C C . GLN D 2 64 ? 58.987 -22.426 13.254 1.00 26.97 65 GLN B C 1
ATOM 1874 O O . GLN D 2 64 ? 59.896 -21.642 12.983 1.00 25.64 65 GLN B O 1
ATOM 1880 N N . SER D 2 65 ? 58.715 -22.823 14.494 1.00 26.53 66 SER B N 1
ATOM 1881 C CA . SER D 2 65 ? 59.493 -22.354 15.633 1.00 27.66 66 SER B CA 1
ATOM 1882 C C . SER D 2 65 ? 60.786 -23.159 15.728 1.00 27.86 66 SER B C 1
ATOM 1883 O O . SER D 2 65 ? 61.786 -22.685 16.262 1.00 29.71 66 SER B O 1
ATOM 1886 N N . GLU D 2 66 ? 60.757 -24.379 15.198 1.00 26.91 67 GLU B N 1
ATOM 1887 C CA . GLU D 2 66 ? 61.920 -25.258 15.224 1.00 26.29 67 GLU B CA 1
ATOM 1888 C C . GLU D 2 66 ? 62.655 -25.244 13.889 1.00 25.46 67 GLU B C 1
ATOM 1889 O O . GLU D 2 66 ? 62.073 -24.926 12.853 1.00 26.10 67 GLU B O 1
ATOM 1891 N N . GLY D 2 67 ? 63.937 -25.592 13.918 1.00 24.34 68 GLY B N 1
ATOM 1892 C CA . GLY D 2 67 ? 64.716 -25.620 12.696 1.00 22.29 68 GLY B CA 1
ATOM 1893 C C . GLY D 2 67 ? 65.210 -24.250 12.278 1.00 22.02 68 GLY B C 1
ATOM 1894 O O . GLY D 2 67 ? 64.844 -23.235 12.874 1.00 22.46 68 GLY B O 1
ATOM 1895 N N . TYR D 2 68 ? 66.038 -24.225 11.240 1.00 18.51 69 TYR B N 1
ATOM 1896 C CA . TYR D 2 68 ? 66.607 -22.978 10.739 1.00 17.83 69 TYR B CA 1
ATOM 1897 C C . TYR D 2 68 ? 66.001 -22.493 9.427 1.00 16.70 69 TYR B C 1
ATOM 1898 O O . TYR D 2 68 ? 65.788 -21.299 9.250 1.00 17.13 69 TYR B O 1
ATOM 1907 N N . ARG D 2 69 ? 65.724 -23.417 8.514 1.00 16.59 70 ARG B N 1
ATOM 1908 C CA . ARG D 2 69 ? 65.190 -23.073 7.197 1.00 16.67 70 ARG B CA 1
ATOM 1909 C C . ARG D 2 69 ? 64.194 -21.915 7.134 1.00 16.89 70 ARG B C 1
ATOM 1910 O O . ARG D 2 69 ? 64.416 -20.930 6.422 1.00 16.75 70 ARG B O 1
ATOM 1918 N N . GLU D 2 70 ? 63.092 -22.023 7.865 1.00 16.62 71 GLU B N 1
ATOM 1919 C CA . GLU D 2 70 ? 62.090 -20.971 7.815 1.00 16.26 71 GLU B CA 1
ATOM 1920 C C . GLU D 2 70 ? 62.529 -19.688 8.496 1.00 16.06 71 GLU B C 1
ATOM 1921 O O . GLU D 2 70 ? 62.149 -18.598 8.072 1.00 16.31 71 GLU B O 1
ATOM 1927 N N . SER D 2 71 ? 63.338 -19.804 9.542 1.00 15.30 72 SER B N 1
ATOM 1928 C CA . SER D 2 71 ? 63.842 -18.618 10.217 1.00 15.33 72 SER B CA 1
ATOM 1929 C C . SER D 2 71 ? 64.786 -17.898 9.251 1.00 14.58 72 SER B C 1
ATOM 1930 O O . SER D 2 71 ? 64.826 -16.665 9.211 1.00 13.69 72 SER B O 1
ATOM 1933 N N . HIS D 2 72 ? 65.542 -18.676 8.480 1.00 14.17 73 HIS B N 1
ATOM 1934 C CA . HIS D 2 72 ? 66.472 -18.115 7.502 1.00 13.06 73 HIS B CA 1
ATOM 1935 C C . HIS D 2 72 ? 65.701 -17.325 6.451 1.00 14.12 73 HIS B C 1
ATOM 1936 O O . HIS D 2 72 ? 66.078 -16.212 6.086 1.00 12.22 73 HIS B O 1
ATOM 1943 N N . ALA D 2 73 ? 64.611 -17.908 5.966 1.00 13.78 74 ALA B N 1
ATOM 1944 C CA . ALA D 2 73 ? 63.799 -17.251 4.953 1.00 13.51 74 ALA B CA 1
ATOM 1945 C C . ALA D 2 73 ? 63.218 -15.943 5.478 1.00 12.34 74 ALA B C 1
ATOM 1946 O O . ALA D 2 73 ? 63.236 -14.924 4.782 1.00 14.36 74 ALA B O 1
ATOM 1948 N N . LEU D 2 74 ? 62.706 -15.969 6.709 1.00 12.49 75 LEU B N 1
ATOM 1949 C CA . LEU D 2 74 ? 62.113 -14.785 7.315 1.00 12.92 75 LEU B CA 1
ATOM 1950 C C . LEU D 2 74 ? 63.145 -13.698 7.604 1.00 13.58 75 LEU B C 1
ATOM 1951 O O . LEU D 2 74 ? 62.858 -12.513 7.448 1.00 14.30 75 LEU B O 1
ATOM 1956 N N . TYR D 2 75 ? 64.342 -14.093 8.027 1.00 12.89 76 TYR B N 1
ATOM 1957 C CA . TYR D 2 75 ? 65.380 -13.109 8.316 1.00 12.82 76 TYR B CA 1
ATOM 1958 C C . TYR D 2 75 ? 65.732 -12.311 7.063 1.00 11.52 76 TYR B C 1
ATOM 1959 O O . TYR D 2 75 ? 65.799 -11.084 7.092 1.00 11.68 76 TYR B O 1
ATOM 1968 N N . HIS D 2 76 ? 65.937 -13.006 5.955 1.00 11.85 77 HIS B N 1
ATOM 1969 C CA . HIS D 2 76 ? 66.292 -12.313 4.734 1.00 12.09 77 HIS B CA 1
ATOM 1970 C C . HIS D 2 76 ? 65.146 -11.475 4.191 1.00 11.62 77 HIS B C 1
ATOM 1971 O O . HIS D 2 76 ? 65.383 -10.411 3.628 1.00 11.81 77 HIS B O 1
ATOM 1978 N N . ALA D 2 77 ? 63.908 -11.923 4.389 1.00 11.79 78 ALA B N 1
ATOM 1979 C CA . ALA D 2 77 ? 62.757 -11.136 3.947 1.00 11.61 78 ALA B CA 1
ATOM 1980 C C . ALA D 2 77 ? 62.692 -9.855 4.784 1.00 11.06 78 ALA B C 1
ATOM 1981 O O . ALA D 2 77 ? 62.378 -8.775 4.275 1.00 12.89 78 ALA B O 1
ATOM 1983 N N . THR D 2 78 ? 62.989 -9.977 6.076 1.00 11.64 79 THR B N 1
ATOM 1984 C CA . THR D 2 78 ? 62.970 -8.820 6.952 1.00 12.56 79 THR B CA 1
ATOM 1985 C C . THR D 2 78 ? 64.073 -7.840 6.553 1.00 11.34 79 THR B C 1
ATOM 1986 O O . THR D 2 78 ? 63.853 -6.630 6.549 1.00 11.67 79 THR B O 1
A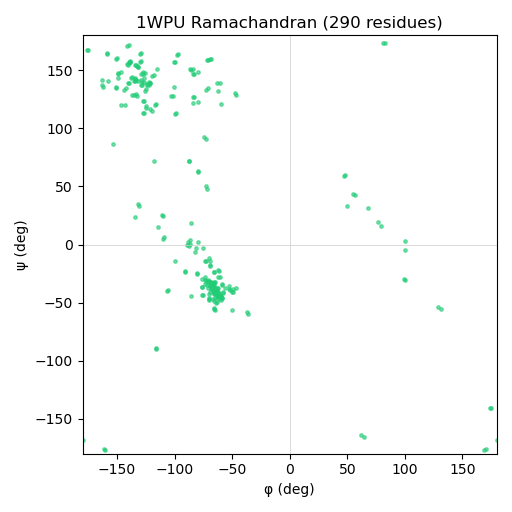TOM 1990 N N . MET D 2 79 ? 65.248 -8.364 6.213 1.00 11.88 80 MET B N 1
ATOM 1991 C CA . MET D 2 79 ? 66.363 -7.520 5.784 1.00 12.80 80 MET B CA 1
ATOM 1992 C C . MET D 2 79 ? 65.954 -6.731 4.547 1.00 11.85 80 MET B C 1
ATOM 1993 O O . MET D 2 79 ? 66.195 -5.528 4.449 1.00 13.04 80 MET B O 1
ATOM 1998 N N . GLU D 2 80 ? 65.318 -7.411 3.601 1.00 11.19 81 GLU B N 1
ATOM 1999 C CA . GLU D 2 80 ? 64.898 -6.739 2.381 1.00 11.94 81 GLU B CA 1
ATOM 2000 C C . GLU D 2 80 ? 63.882 -5.642 2.670 1.00 12.07 81 GLU B C 1
ATOM 2001 O O . GLU D 2 80 ? 63.944 -4.565 2.077 1.00 12.18 81 GLU B O 1
ATOM 2007 N N . ALA D 2 81 ? 62.951 -5.904 3.585 1.00 11.74 82 ALA B N 1
ATOM 2008 C CA . ALA D 2 81 ? 61.956 -4.898 3.942 1.00 11.56 82 ALA B CA 1
ATOM 2009 C C . ALA D 2 81 ? 62.636 -3.713 4.627 1.00 11.31 82 ALA B C 1
ATOM 2010 O O . ALA D 2 81 ? 62.238 -2.565 4.434 1.00 12.46 82 ALA B O 1
ATOM 2012 N N . LEU D 2 82 ? 63.662 -3.988 5.427 1.00 11.25 83 LEU B N 1
ATOM 2013 C CA . LEU D 2 82 ? 64.364 -2.918 6.124 1.00 12.87 83 LEU B CA 1
ATOM 2014 C C . LEU D 2 82 ? 65.093 -1.982 5.173 1.00 12.93 83 LEU B C 1
ATOM 2015 O O . LEU D 2 82 ? 65.345 -0.827 5.518 1.00 14.67 83 LEU B O 1
ATOM 2020 N N . HIS D 2 83 ? 65.429 -2.463 3.979 1.00 14.00 84 HIS B N 1
ATOM 2021 C CA . HIS D 2 83 ? 66.107 -1.605 3.010 1.00 14.46 84 HIS B CA 1
ATOM 2022 C C . HIS D 2 83 ? 65.212 -0.445 2.608 1.00 13.54 84 HIS B C 1
ATOM 2023 O O . HIS D 2 83 ? 65.683 0.682 2.432 1.00 13.41 84 HIS B O 1
ATOM 2030 N N . GLY D 2 84 ? 63.919 -0.719 2.462 1.00 13.65 85 GLY B N 1
ATOM 2031 C CA . GLY D 2 84 ? 62.986 0.324 2.078 1.00 13.66 85 GLY B CA 1
ATOM 2032 C C . GLY D 2 84 ? 62.816 1.328 3.195 1.00 12.42 85 GLY B C 1
ATOM 2033 O O . GLY D 2 84 ? 62.610 2.519 2.963 1.00 14.46 85 GLY B O 1
ATOM 2034 N N . VAL D 2 85 ? 62.916 0.841 4.425 1.00 12.43 86 VAL B N 1
ATOM 2035 C CA . VAL D 2 85 ? 62.765 1.698 5.587 1.00 13.15 86 VAL B CA 1
ATOM 2036 C C . VAL D 2 85 ? 63.989 2.568 5.853 1.00 13.28 86 VAL B C 1
ATOM 2037 O O . VAL D 2 85 ? 63.852 3.756 6.140 1.00 14.21 86 VAL B O 1
ATOM 2041 N N . THR D 2 86 ? 65.178 1.981 5.738 1.00 12.27 87 THR B N 1
ATOM 2042 C CA . THR D 2 86 ? 66.418 2.698 6.024 1.00 13.12 87 THR B CA 1
ATOM 2043 C C . THR D 2 86 ? 67.069 3.406 4.837 1.00 14.99 87 THR B C 1
ATOM 2044 O O . THR D 2 86 ? 67.845 4.341 5.024 1.00 17.25 87 THR B O 1
ATOM 2048 N N . ARG D 2 87 ? 66.770 2.949 3.625 1.00 13.91 88 ARG B N 1
ATOM 2049 C CA . ARG D 2 87 ? 67.274 3.575 2.401 1.00 15.20 88 ARG B CA 1
ATOM 2050 C C . ARG D 2 87 ? 68.763 3.915 2.293 1.00 15.60 88 ARG B C 1
ATOM 2051 O O . ARG D 2 87 ? 69.124 5.075 2.095 1.00 18.86 88 ARG B O 1
ATOM 2059 N N . GLY D 2 88 ? 69.623 2.911 2.406 1.00 17.33 89 GLY B N 1
ATOM 2060 C CA . GLY D 2 88 ? 71.044 3.172 2.262 1.00 18.63 89 GLY B CA 1
ATOM 2061 C C . GLY D 2 88 ? 71.916 2.634 3.371 1.00 19.47 89 GLY B C 1
ATOM 2062 O O . GLY D 2 88 ? 72.886 1.926 3.115 1.00 21.47 89 GLY B O 1
ATOM 2063 N N . GLU D 2 89 ? 71.582 2.985 4.606 1.00 19.31 90 GLU B N 1
ATOM 2064 C CA . GLU D 2 89 ? 72.346 2.535 5.760 1.00 18.84 90 GLU B CA 1
ATOM 2065 C C . GLU D 2 89 ? 71.361 1.853 6.696 1.00 16.39 90 GLU B C 1
ATOM 2066 O O . GLU D 2 89 ? 70.438 2.500 7.192 1.00 15.85 90 GLU B O 1
ATOM 2072 N N . MET D 2 90 ? 71.550 0.559 6.946 1.00 16.27 91 MET B N 1
ATOM 2073 C CA . MET D 2 90 ? 70.630 -0.166 7.813 1.00 16.05 91 MET B CA 1
ATOM 2074 C C . MET D 2 90 ? 70.949 0.125 9.274 1.00 16.03 91 MET B C 1
ATOM 2075 O O . MET D 2 90 ? 71.286 -0.773 10.048 1.00 17.60 91 MET B O 1
ATOM 2080 N N . LEU D 2 91 ? 70.820 1.400 9.630 1.00 14.72 92 LEU B N 1
ATOM 2081 C CA . LEU D 2 91 ? 71.115 1.893 10.971 1.00 13.81 92 LEU B CA 1
ATOM 2082 C C . LEU D 2 91 ? 70.053 2.874 11.434 1.00 14.43 92 LEU B C 1
ATOM 2083 O O . LEU D 2 91 ? 69.543 3.669 10.642 1.00 13.76 92 LEU B O 1
ATOM 2088 N N . LEU D 2 92 ? 69.741 2.830 12.726 1.00 13.79 93 LEU B N 1
ATOM 2089 C CA . LEU D 2 92 ? 68.753 3.732 13.301 1.00 14.18 93 LEU B CA 1
ATOM 2090 C C . LEU D 2 92 ? 69.413 4.649 14.328 1.00 13.48 93 LEU B C 1
ATOM 2091 O O . LEU D 2 92 ? 69.900 5.723 13.979 1.00 13.57 93 LEU B O 1
ATOM 2096 N N . GLY D 2 93 ? 69.446 4.218 15.587 1.00 13.81 94 GLY B N 1
ATOM 2097 C CA . GLY D 2 93 ? 70.046 5.030 16.632 1.00 15.18 94 GLY B CA 1
ATOM 2098 C C . GLY D 2 93 ? 71.454 5.518 16.342 1.00 14.13 94 GLY B C 1
ATOM 2099 O O . GLY D 2 93 ? 71.804 6.651 16.683 1.00 14.26 94 GLY B O 1
ATOM 2100 N N . SER D 2 94 ? 72.273 4.670 15.726 1.00 14.65 95 SER B N 1
ATOM 2101 C CA . SER D 2 94 ? 73.646 5.053 15.412 1.00 16.80 95 SER B CA 1
ATOM 2102 C C . SER D 2 94 ? 73.691 6.252 14.471 1.00 17.12 95 SER B C 1
ATOM 2103 O O . SER D 2 94 ? 74.688 6.970 14.423 1.00 19.32 95 SER B O 1
ATOM 2106 N N . LEU D 2 95 ? 72.614 6.469 13.722 1.00 15.14 96 LEU B N 1
ATOM 2107 C CA . LEU D 2 95 ? 72.548 7.610 12.819 1.00 13.97 96 LEU B CA 1
ATOM 2108 C C . LEU D 2 95 ? 71.548 8.631 13.338 1.00 14.27 96 LEU B C 1
ATOM 2109 O O . LEU D 2 95 ? 70.986 9.424 12.587 1.00 14.19 96 LEU B O 1
ATOM 2114 N N . LEU D 2 96 ? 71.326 8.591 14.647 1.00 14.49 97 LEU B N 1
ATOM 2115 C CA . LEU D 2 96 ? 70.429 9.515 15.317 1.00 15.63 97 LEU B CA 1
ATOM 2116 C C . LEU D 2 96 ? 69.002 9.538 14.783 1.00 14.94 97 LEU B C 1
ATOM 2117 O O . LEU D 2 96 ? 68.412 10.603 14.604 1.00 15.20 97 LEU B O 1
ATOM 2122 N N . ARG D 2 97 ? 68.454 8.361 14.512 1.00 13.26 98 ARG B N 1
ATOM 2123 C CA . ARG D 2 97 ? 67.071 8.284 14.067 1.00 13.54 98 ARG B CA 1
ATOM 2124 C C . ARG D 2 97 ? 66.357 7.115 14.727 1.00 13.46 98 ARG B C 1
ATOM 2125 O O . ARG D 2 97 ? 66.982 6.157 15.196 1.00 14.50 98 ARG B O 1
ATOM 2133 N N . THR D 2 98 ? 65.038 7.223 14.777 1.00 13.46 99 THR B N 1
ATOM 2134 C CA . THR D 2 98 ? 64.185 6.228 15.413 1.00 13.59 99 THR B CA 1
ATOM 2135 C C . THR D 2 98 ? 63.015 5.886 14.499 1.00 12.46 99 THR B C 1
ATOM 2136 O O . THR D 2 98 ? 62.615 6.708 13.668 1.00 12.06 99 THR B O 1
ATOM 2140 N N . VAL D 2 99 ? 62.477 4.676 14.644 1.00 12.78 100 VAL B N 1
ATOM 2141 C CA . VAL D 2 99 ? 61.333 4.258 13.849 1.00 13.43 100 VAL B CA 1
ATOM 2142 C C . VAL D 2 99 ? 60.185 3.765 14.716 1.00 13.53 100 VAL B C 1
ATOM 2143 O O . VAL D 2 99 ? 60.396 3.211 15.798 1.00 13.67 100 VAL B O 1
ATOM 2147 N N . GLY D 2 100 ? 58.976 3.998 14.222 1.00 14.45 101 GLY B N 1
ATOM 2148 C CA . GLY D 2 100 ? 57.764 3.549 14.883 1.00 14.46 101 GLY B CA 1
ATOM 2149 C C . GLY D 2 100 ? 57.079 2.800 13.758 1.00 15.19 101 GLY B C 1
ATOM 2150 O O . GLY D 2 100 ? 56.664 3.414 12.774 1.00 16.99 101 GLY B O 1
ATOM 2151 N N . LEU D 2 101 ? 56.947 1.487 13.887 1.00 15.81 102 LEU B N 1
ATOM 2152 C CA . LEU D 2 101 ? 56.369 0.702 12.806 1.00 15.74 102 LEU B CA 1
ATOM 2153 C C . LEU D 2 101 ? 55.256 -0.270 13.142 1.00 17.06 102 LEU B C 1
ATOM 2154 O O . LEU D 2 101 ? 55.112 -0.724 14.274 1.00 18.19 102 LEU B O 1
ATOM 2159 N N . ARG D 2 102 ? 54.472 -0.570 12.116 1.00 16.83 103 ARG B N 1
ATOM 2160 C CA . ARG D 2 102 ? 53.434 -1.579 12.189 1.00 18.08 103 ARG B CA 1
ATOM 2161 C C . ARG D 2 102 ? 53.970 -2.537 11.130 1.00 17.55 103 ARG B C 1
ATOM 2162 O O . ARG D 2 102 ? 54.605 -2.103 10.160 1.00 16.92 103 ARG B O 1
ATOM 2170 N N . PHE D 2 103 ? 53.768 -3.830 11.323 1.00 16.17 104 PHE B N 1
ATOM 2171 C CA . PHE D 2 103 ? 54.252 -4.793 10.355 1.00 16.10 104 PHE B CA 1
ATOM 2172 C C . PHE D 2 103 ? 53.250 -5.895 10.110 1.00 16.23 104 PHE B C 1
ATOM 2173 O O . PHE D 2 103 ? 52.361 -6.147 10.926 1.00 16.94 104 PHE B O 1
ATOM 2181 N N . ALA D 2 104 ? 53.393 -6.534 8.960 1.00 16.02 105 ALA B N 1
ATOM 2182 C CA . ALA D 2 104 ? 52.536 -7.638 8.584 1.00 15.87 105 ALA B CA 1
ATOM 2183 C C . ALA D 2 104 ? 53.421 -8.683 7.931 1.00 17.29 105 ALA B C 1
ATOM 2184 O O . ALA D 2 104 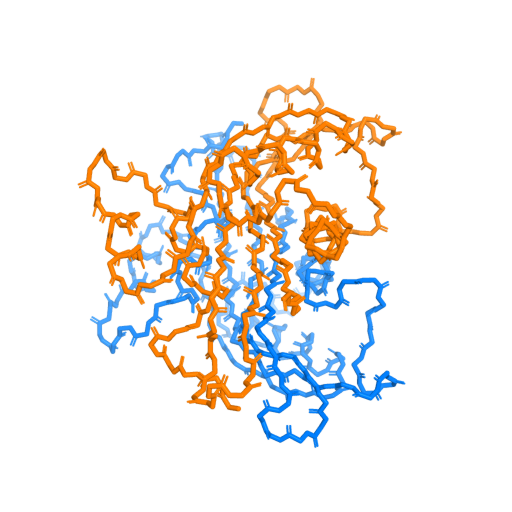? 54.343 -8.349 7.178 1.00 17.17 105 ALA B O 1
ATOM 2186 N N . VAL D 2 105 ? 53.168 -9.946 8.244 1.00 17.31 106 VAL B N 1
ATOM 2187 C CA . VAL D 2 105 ? 53.922 -11.031 7.646 1.00 16.78 106 VAL B CA 1
ATOM 2188 C C . VAL D 2 105 ? 52.876 -11.975 7.075 1.00 17.70 106 VAL B C 1
ATOM 2189 O O . VAL D 2 105 ? 51.975 -12.429 7.783 1.00 17.58 106 VAL B O 1
ATOM 2193 N N . LEU D 2 106 ? 52.985 -12.245 5.782 1.00 16.46 107 LEU B N 1
ATOM 2194 C CA . LEU D 2 106 ? 52.040 -13.108 5.099 1.00 17.64 107 LEU B CA 1
ATOM 2195 C C . LEU D 2 106 ? 52.795 -14.266 4.466 1.00 18.82 107 LEU B C 1
ATOM 2196 O O . LEU D 2 106 ? 53.890 -14.087 3.928 1.00 18.20 107 LEU B O 1
ATOM 2201 N N . ARG D 2 107 ? 52.217 -15.460 4.542 1.00 17.87 108 ARG B N 1
ATOM 2202 C CA . ARG D 2 107 ? 52.852 -16.640 3.980 1.00 18.86 108 ARG B CA 1
ATOM 2203 C C . ARG D 2 107 ? 51.881 -17.482 3.168 1.00 19.07 108 ARG B C 1
ATOM 2204 O O . ARG D 2 107 ? 50.799 -17.836 3.641 1.00 20.11 108 ARG B O 1
ATOM 2212 N N . GLY D 2 108 ? 52.290 -17.815 1.952 1.00 19.14 109 GLY B N 1
ATOM 2213 C CA . GLY D 2 108 ? 51.457 -18.614 1.075 1.00 18.80 109 GLY B CA 1
ATOM 2214 C C . GLY D 2 108 ? 52.036 -18.620 -0.323 1.00 19.33 109 GLY B C 1
ATOM 2215 O O . GLY D 2 108 ? 53.104 -18.050 -0.555 1.00 17.84 109 GLY B O 1
ATOM 2216 N N . ASN D 2 109 ? 51.338 -19.261 -1.255 1.00 19.67 110 ASN B N 1
ATOM 2217 C CA . ASN D 2 109 ? 51.795 -19.348 -2.640 1.00 19.22 110 ASN B CA 1
ATOM 2218 C C . ASN D 2 109 ? 51.083 -18.303 -3.500 1.00 19.97 110 ASN B C 1
ATOM 2219 O O . ASN D 2 109 ? 49.874 -18.388 -3.716 1.00 20.25 110 ASN B O 1
ATOM 2224 N N . PRO D 2 110 ? 51.826 -17.302 -4.002 1.00 18.17 111 PRO B N 1
ATOM 2225 C CA . PRO D 2 110 ? 51.243 -16.248 -4.835 1.00 19.89 111 PRO B CA 1
ATOM 2226 C C . PRO D 2 110 ? 51.224 -16.569 -6.327 1.00 19.72 111 PRO B C 1
ATOM 2227 O O . PRO D 2 110 ? 50.755 -15.761 -7.129 1.00 20.58 111 PRO B O 1
ATOM 2231 N N . TYR D 2 111 ? 51.731 -17.741 -6.698 1.00 19.00 112 TYR B N 1
ATOM 2232 C CA . TYR D 2 111 ? 51.789 -18.123 -8.104 1.00 19.90 112 TYR B CA 1
ATOM 2233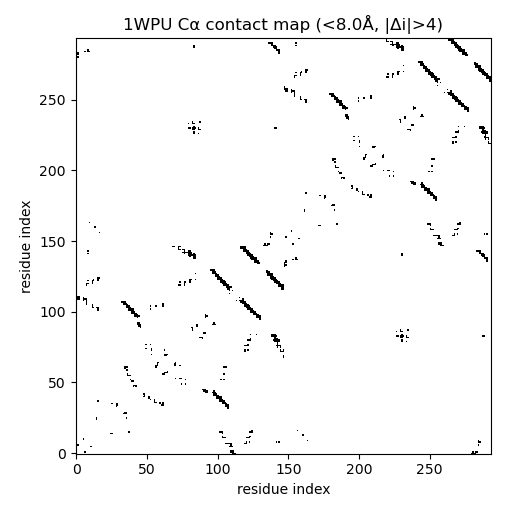 C C . TYR D 2 111 ? 50.655 -19.029 -8.549 1.00 21.17 112 TYR B C 1
ATOM 2234 O O . TYR D 2 111 ? 49.953 -19.625 -7.728 1.00 22.34 112 TYR B O 1
ATOM 2243 N N . GLU D 2 112 ? 50.479 -19.117 -9.862 1.00 23.61 113 GLU B N 1
ATOM 2244 C CA . GLU D 2 112 ? 49.436 -19.952 -10.437 1.00 26.32 113 GLU B CA 1
ATOM 2245 C C . GLU D 2 112 ? 49.821 -21.418 -10.274 1.00 27.29 113 GLU B C 1
ATOM 2246 O O . GLU D 2 112 ? 48.965 -22.272 -10.050 1.00 28.55 113 GLU B O 1
ATOM 2252 N N . SER D 2 113 ? 51.118 -21.697 -10.373 1.00 27.39 114 SER B N 1
ATOM 2253 C CA . SER D 2 113 ? 51.638 -23.057 -10.238 1.00 28.27 114 SER B CA 1
ATOM 2254 C C . SER D 2 113 ? 51.844 -23.435 -8.775 1.00 29.10 114 SER B C 1
ATOM 2255 O O . SER D 2 113 ? 52.519 -22.724 -8.031 1.00 28.23 114 SER B O 1
ATOM 2258 N N . GLU D 2 114 ? 51.268 -24.562 -8.369 1.00 28.94 115 GLU B N 1
ATOM 2259 C CA . GLU D 2 114 ? 51.391 -25.029 -6.993 1.00 28.51 115 GLU B CA 1
ATOM 2260 C C . GLU D 2 114 ? 52.813 -25.490 -6.696 1.00 28.09 115 GLU B C 1
ATOM 2261 O O . GLU D 2 114 ? 53.207 -25.613 -5.535 1.00 29.35 115 GLU B O 1
ATOM 2263 N N . ALA D 2 115 ? 53.584 -25.742 -7.749 1.00 28.05 116 ALA B N 1
ATOM 2264 C CA . ALA D 2 115 ? 54.962 -26.192 -7.593 1.00 27.32 116 ALA B CA 1
ATOM 2265 C C . ALA D 2 115 ? 55.858 -25.089 -7.036 1.00 26.14 116 ALA B C 1
ATOM 2266 O O . ALA D 2 115 ? 56.975 -25.354 -6.592 1.00 26.81 116 ALA B O 1
ATOM 2268 N N . GLU D 2 116 ? 55.369 -23.853 -7.060 1.00 24.70 117 GLU B N 1
ATOM 2269 C CA . GLU D 2 116 ? 56.150 -22.731 -6.552 1.00 23.60 117 GLU B CA 1
ATOM 2270 C C . GLU D 2 116 ? 56.235 -22.736 -5.030 1.00 22.19 117 GLU B C 1
ATOM 2271 O O . GLU D 2 116 ? 57.052 -22.026 -4.448 1.00 22.57 117 GLU B O 1
ATOM 2277 N N . GLY D 2 117 ? 55.389 -23.535 -4.388 1.00 21.67 118 GLY B N 1
ATOM 2278 C CA . GLY D 2 117 ? 55.410 -23.616 -2.939 1.00 21.71 118 GLY B CA 1
ATOM 2279 C C . GLY D 2 117 ? 55.097 -22.317 -2.223 1.00 20.10 118 GLY B C 1
ATOM 2280 O O . GLY D 2 117 ? 54.568 -21.373 -2.815 1.00 20.63 118 GLY B O 1
ATOM 2281 N N . ASP D 2 118 ? 55.429 -22.273 -0.937 1.00 19.37 119 ASP B N 1
ATOM 2282 C CA . ASP D 2 118 ? 55.178 -21.099 -0.115 1.00 17.76 119 ASP B CA 1
ATOM 2283 C C . ASP D 2 118 ? 56.236 -20.013 -0.228 1.00 17.54 119 ASP B C 1
ATOM 2284 O O . ASP D 2 118 ? 57.423 -20.285 -0.406 1.00 17.77 119 ASP B O 1
ATOM 2289 N N . TRP D 2 119 ? 55.768 -18.777 -0.115 1.00 16.38 120 TRP B N 1
ATOM 2290 C CA . TRP D 2 119 ? 56.622 -17.604 -0.144 1.00 16.16 120 TRP B CA 1
ATOM 2291 C C . TRP D 2 119 ? 56.224 -16.784 1.063 1.00 16.08 120 TRP B C 1
ATOM 2292 O O . TRP D 2 119 ? 55.169 -17.012 1.657 1.00 16.46 120 TRP B O 1
ATOM 2303 N N . ILE D 2 120 ? 57.066 -15.835 1.441 1.00 15.50 121 ILE B N 1
ATOM 2304 C CA . ILE D 2 120 ? 56.752 -15.011 2.587 1.00 15.58 121 ILE B CA 1
ATOM 2305 C C . ILE D 2 120 ? 57.012 -13.550 2.272 1.00 15.18 121 ILE B C 1
ATOM 2306 O O . ILE D 2 120 ? 57.964 -13.213 1.569 1.00 16.26 121 ILE B O 1
ATOM 2311 N N . ALA D 2 121 ? 56.131 -12.691 2.765 1.00 14.74 122 ALA B N 1
ATOM 2312 C CA . ALA D 2 121 ? 56.265 -11.260 2.558 1.00 14.78 122 ALA B CA 1
ATOM 2313 C C . ALA D 2 121 ? 56.244 -10.579 3.914 1.00 14.86 122 ALA B C 1
ATOM 2314 O O . ALA D 2 121 ? 55.405 -10.891 4.761 1.00 15.79 122 ALA B O 1
ATOM 2316 N N . VAL D 2 122 ? 57.197 -9.676 4.125 1.00 13.81 123 VAL B N 1
ATOM 2317 C CA . VAL D 2 122 ? 57.286 -8.896 5.354 1.00 12.82 123 VAL B CA 1
ATOM 2318 C C . VAL D 2 122 ? 57.073 -7.451 4.915 1.00 13.74 123 VAL B C 1
ATOM 2319 O O . VAL D 2 122 ? 57.816 -6.946 4.075 1.00 14.00 123 VAL B O 1
ATOM 2323 N N . SER D 2 123 ? 56.053 -6.795 5.455 1.00 13.29 124 SER B N 1
ATOM 2324 C CA . SER D 2 123 ? 55.770 -5.414 5.092 1.00 13.88 124 SER B CA 1
ATOM 2325 C C . SER D 2 123 ? 55.795 -4.525 6.317 1.00 14.88 124 SER B C 1
ATOM 2326 O O . SER D 2 123 ? 55.271 -4.882 7.374 1.00 15.30 124 SER B O 1
ATOM 2329 N N . LEU D 2 124 ? 56.410 -3.360 6.155 1.00 12.59 125 LEU B N 1
ATOM 2330 C CA . LEU D 2 124 ? 56.577 -2.401 7.234 1.00 12.08 125 LEU B CA 1
ATOM 2331 C C . LEU D 2 124 ? 56.055 -1.030 6.842 1.00 13.39 125 LEU B C 1
ATOM 2332 O O . LEU D 2 124 ? 56.253 -0.583 5.714 1.00 14.10 125 LEU B O 1
ATOM 2337 N N . TYR D 2 125 ? 55.392 -0.367 7.783 1.00 13.90 126 TYR B N 1
ATOM 2338 C CA . TYR D 2 125 ? 54.886 0.979 7.560 1.00 13.92 126 TYR B CA 1
ATOM 2339 C C . TYR D 2 125 ? 54.840 1.753 8.865 1.00 15.08 126 TYR B C 1
ATOM 2340 O O . TYR D 2 125 ? 54.391 1.246 9.894 1.00 14.79 126 TYR B O 1
ATOM 2349 N N . GLY D 2 126 ? 55.301 2.993 8.811 1.00 13.91 127 GLY B N 1
ATOM 2350 C CA . GLY D 2 126 ? 55.284 3.824 9.991 1.00 12.79 127 GLY B CA 1
ATOM 2351 C C . GLY D 2 126 ? 55.993 5.130 9.738 1.00 13.37 127 GLY B C 1
ATOM 2352 O O . GLY D 2 126 ? 55.883 5.718 8.655 1.00 13.88 127 GLY B O 1
ATOM 2353 N N . THR D 2 127 ? 56.735 5.580 10.737 1.00 12.72 128 THR B N 1
ATOM 2354 C CA . THR D 2 127 ? 57.465 6.825 10.625 1.00 14.26 128 THR B CA 1
ATOM 2355 C C . THR D 2 127 ? 58.904 6.648 11.071 1.00 13.69 128 THR B C 1
ATOM 2356 O O . THR D 2 127 ? 59.223 5.773 11.883 1.00 14.03 128 THR B O 1
ATOM 2360 N N . ILE D 2 128 ? 59.772 7.475 10.509 1.00 13.28 129 ILE B N 1
ATOM 2361 C CA . ILE D 2 128 ? 61.184 7.465 10.854 1.00 12.74 129 ILE B CA 1
ATOM 2362 C C . ILE D 2 128 ? 61.569 8.932 11.038 1.00 12.42 129 ILE B C 1
ATOM 2363 O O . ILE D 2 128 ? 61.063 9.801 10.332 1.00 11.75 129 ILE B O 1
ATOM 2368 N N . GLY D 2 129 ? 62.431 9.222 12.005 1.00 12.91 130 GLY B N 1
ATOM 2369 C CA . GLY D 2 129 ? 62.822 10.606 12.208 1.00 14.10 130 GLY B CA 1
ATOM 2370 C C . GLY D 2 129 ? 63.814 10.812 13.325 1.00 12.93 130 GLY B C 1
ATOM 2371 O O . GLY D 2 129 ? 64.415 9.863 13.833 1.00 13.22 130 GLY B O 1
ATOM 2372 N N . ALA D 2 130 ? 64.008 12.073 13.692 1.00 14.24 131 ALA B N 1
ATOM 2373 C CA . ALA D 2 130 ? 64.899 12.419 14.781 1.00 16.17 131 ALA B CA 1
ATOM 2374 C C . ALA D 2 130 ? 64.191 11.964 16.052 1.00 17.02 131 ALA B C 1
ATOM 2375 O O . ALA D 2 130 ? 62.969 11.802 16.065 1.00 15.96 131 ALA B O 1
ATOM 2377 N N . PRO D 2 131 ? 64.947 11.759 17.139 1.00 16.77 132 PRO B N 1
ATOM 2378 C CA . PRO D 2 131 ? 64.353 11.319 18.403 1.00 19.27 132 PRO B CA 1
ATOM 2379 C C . PRO D 2 131 ? 63.546 12.416 19.094 1.00 19.74 132 PRO B C 1
ATOM 2380 O O . PRO D 2 131 ? 63.732 12.671 20.277 1.00 20.92 132 PRO B O 1
ATOM 2384 N N . ILE D 2 132 ? 62.677 13.084 18.351 1.00 20.20 133 ILE B N 1
ATOM 2385 C CA . ILE D 2 132 ? 61.830 14.128 18.913 1.00 21.42 133 ILE B CA 1
ATOM 2386 C C . ILE D 2 132 ? 60.488 14.018 18.217 1.00 21.15 133 ILE B C 1
ATOM 2387 O O . ILE D 2 132 ? 60.397 14.138 16.995 1.00 20.68 133 ILE B O 1
ATOM 2392 N N . LYS D 2 133 ? 59.445 13.774 18.999 1.00 19.92 134 LYS B N 1
ATOM 2393 C CA . LYS D 2 133 ? 58.109 13.619 18.446 1.00 20.65 134 LYS B CA 1
ATOM 2394 C C . LYS D 2 133 ? 57.761 14.705 17.437 1.00 21.76 134 LYS B C 1
ATOM 2395 O O . LYS D 2 133 ? 57.924 15.895 17.701 1.00 22.21 134 LYS B O 1
ATOM 2401 N N . GLY D 2 134 ? 57.294 14.283 16.266 1.00 20.85 135 GLY B N 1
ATOM 2402 C CA . GLY D 2 134 ? 56.922 15.240 15.244 1.00 20.51 135 GLY B CA 1
ATOM 2403 C C . GLY D 2 134 ? 57.961 15.476 14.167 1.00 19.84 135 GLY B C 1
ATOM 2404 O O . GLY D 2 134 ? 57.603 15.806 13.037 1.00 20.72 135 GLY B O 1
ATOM 2405 N N . LEU D 2 135 ? 59.239 15.328 14.510 1.00 19.47 136 LEU B N 1
ATOM 2406 C CA . LEU D 2 135 ? 60.320 15.526 13.543 1.00 17.52 136 LEU B CA 1
ATOM 2407 C C . LEU D 2 135 ? 60.525 14.188 12.853 1.00 15.99 136 LEU B C 1
ATOM 2408 O O . LEU D 2 135 ? 61.530 13.501 13.060 1.00 15.42 136 LEU B O 1
ATOM 2413 N N . GLU D 2 136 ? 59.563 13.840 12.009 1.00 15.17 137 GLU B N 1
ATOM 2414 C CA . GLU D 2 136 ? 59.576 12.554 11.339 1.00 15.78 137 GLU B CA 1
ATOM 2415 C C . GLU D 2 136 ? 58.710 12.577 10.083 1.00 15.21 137 GLU B C 1
ATOM 2416 O O . GLU D 2 136 ? 57.903 13.487 9.892 1.00 14.75 137 GLU B O 1
ATOM 2422 N N . HIS D 2 137 ? 58.907 11.582 9.222 1.00 14.20 138 HIS B N 1
ATOM 2423 C CA . HIS D 2 137 ? 58.078 11.408 8.037 1.00 13.81 138 HIS B CA 1
ATOM 2424 C C . HIS D 2 137 ? 57.823 9.914 7.884 1.00 13.40 138 HIS B C 1
ATOM 2425 O O . HIS D 2 137 ? 58.391 9.098 8.617 1.00 13.84 138 HIS B O 1
ATOM 2432 N N . GLU D 2 138 ? 56.943 9.552 6.967 1.00 13.47 139 GLU B N 1
ATOM 2433 C CA . GLU D 2 138 ? 56.609 8.150 6.772 1.00 13.26 139 GLU B CA 1
ATOM 2434 C C . GLU D 2 138 ? 57.731 7.320 6.179 1.00 13.79 139 GLU B C 1
ATOM 2435 O O . GLU D 2 138 ? 58.668 7.844 5.576 1.00 14.71 139 GLU B O 1
ATOM 2441 N N . THR D 2 139 ? 57.626 6.011 6.374 1.00 13.56 140 THR B N 1
ATOM 2442 C CA . THR D 2 139 ? 58.601 5.067 5.853 1.00 13.01 140 THR B CA 1
ATOM 2443 C C . THR D 2 139 ? 57.873 3.756 5.553 1.00 13.55 140 THR B C 1
ATOM 2444 O O . THR D 2 139 ? 56.893 3.410 6.226 1.00 14.87 140 THR B O 1
ATOM 2448 N N . PHE D 2 140 ? 58.337 3.056 4.520 1.00 13.99 141 PHE B N 1
ATOM 2449 C CA . PHE D 2 140 ? 57.743 1.795 4.072 1.00 14.46 141 PHE B CA 1
ATOM 2450 C C . PHE D 2 140 ? 58.829 0.821 3.649 1.00 12.62 141 PHE B C 1
ATOM 2451 O O . PHE D 2 140 ? 59.912 1.227 3.227 1.00 13.68 141 PHE B O 1
ATOM 2459 N N . GLY D 2 141 ? 58.505 -0.466 3.707 1.00 12.35 142 GLY B N 1
ATOM 2460 C CA . GLY D 2 141 ? 59.443 -1.485 3.282 1.00 12.93 142 GLY B CA 1
ATOM 2461 C C . GLY D 2 141 ? 58.733 -2.805 3.051 1.00 13.97 142 GLY B C 1
ATOM 2462 O O . GLY D 2 141 ? 57.859 -3.185 3.825 1.00 15.32 142 GLY B O 1
ATOM 2463 N N . VAL D 2 142 ? 59.087 -3.494 1.971 1.00 12.15 143 VAL B N 1
ATOM 2464 C CA . VAL D 2 142 ? 58.506 -4.796 1.672 1.00 13.12 143 VAL B CA 1
ATOM 2465 C C . VAL D 2 142 ? 59.603 -5.744 1.209 1.00 12.57 143 VAL B C 1
ATOM 2466 O O . VAL D 2 142 ? 60.396 -5.405 0.324 1.00 12.59 143 VAL B O 1
ATOM 2470 N N . GLY D 2 143 ? 59.660 -6.918 1.837 1.00 11.71 144 GLY B N 1
ATOM 2471 C CA . GLY D 2 143 ? 60.636 -7.926 1.471 1.00 12.66 144 GLY B CA 1
ATOM 2472 C C . GLY D 2 143 ? 59.893 -9.207 1.142 1.00 12.79 144 GLY B C 1
ATOM 2473 O O . GLY D 2 143 ? 58.949 -9.568 1.845 1.00 14.45 144 GLY B O 1
ATOM 2474 N N . ILE D 2 144 ? 60.306 -9.885 0.078 1.00 13.31 145 ILE B N 1
ATOM 2475 C CA . ILE D 2 144 ? 59.664 -11.125 -0.352 1.00 13.92 145 ILE B CA 1
ATOM 2476 C C . ILE D 2 144 ? 60.716 -12.217 -0.528 1.00 13.36 145 ILE B C 1
ATOM 2477 O O . ILE D 2 144 ? 61.784 -11.970 -1.080 1.00 13.86 145 ILE B O 1
ATOM 2482 N N . ASN D 2 145 ? 60.415 -13.426 -0.061 1.00 13.96 146 ASN B N 1
ATOM 2483 C CA . ASN D 2 145 ? 61.367 -14.529 -0.169 1.00 12.75 146 ASN B CA 1
ATOM 2484 C C . ASN D 2 145 ? 60.626 -15.854 -0.290 1.00 12.81 146 ASN B C 1
ATOM 2485 O O . ASN D 2 145 ? 59.447 -15.936 0.041 1.00 13.87 146 ASN B O 1
ATOM 2490 N N . HIS D 2 146 ? 61.307 -16.881 -0.786 1.00 13.58 147 HIS B N 1
ATOM 2491 C CA . HIS D 2 146 ? 60.686 -18.195 -0.892 1.00 14.78 147 HIS B CA 1
ATOM 2492 C C . HIS D 2 146 ? 60.915 -18.881 0.455 1.00 15.78 147 HIS B C 1
ATOM 2493 O O . HIS D 2 146 ? 61.904 -18.600 1.141 1.00 15.25 147 HIS B O 1
ATOM 2500 N N . ILE D 2 147 ? 60.005 -19.772 0.839 1.00 17.66 148 ILE B N 1
ATOM 2501 C CA . ILE D 2 147 ? 60.119 -20.451 2.128 1.00 22.58 148 ILE B CA 1
ATOM 2502 C C . ILE D 2 147 ? 59.579 -21.881 2.092 1.00 25.27 148 ILE B C 1
ATOM 2503 O O . ILE D 2 147 ? 59.747 -22.538 1.046 1.00 27.25 148 ILE B O 1
#

Secondary structure (DSSP, 8-state):
-B-GGG-HHHHHHHHHT---TT--HHHHHHHTT-EEEEEEEEES-HHHHHHHHHHHHHHTTSS-SSSSHHHHHHHHHHHHHHHHHHTT---SGGGT-EEEEEEEEEEE--BSSGGG--EEEEEEEEEEESSSTTSEEEEEEEEEEE-/-B-GGG-HHHHHHHHHT---TT--HHHHHHHTT-EEEEEEEEES-HHHHHHHHHHHHHHTTSS-SSSSHHHHHHHHHHHHHHHHHHTT---SGGGT-EEEEEEEEEEE--BSSGGG--EEEEEEEEEEESSSTT-EEEEEEEEEEE-

Nearest PDB structures (foldseek):
  1wmq-assembly1_A  TM=1.005E+00  e=2.002E-31  Bacillus subtilis
  1wrn-assembly1_C-2  TM=9.986E-01  e=1.125E-29  Bacillus subtilis
  1wrn-assembly1_A  TM=1.002E+00  e=1.829E-29  Bacillus subtilis
  4h4l-assembly2_H  TM=9.882E-01  e=5.893E-28  Bacillus subtilis subsp. subtilis str. 168
  4ok9-assembly1_A  TM=9.617E-01  e=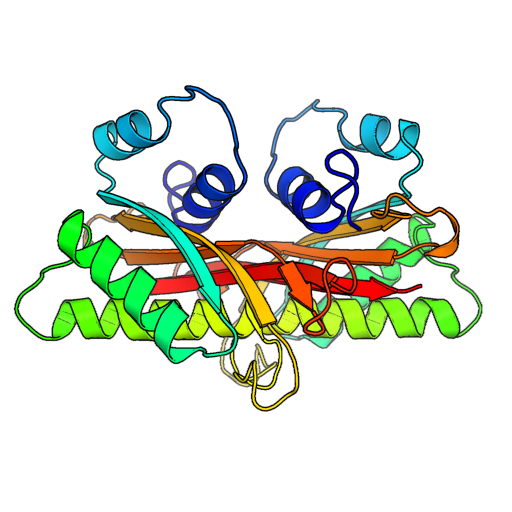9.739E-23  Geobacillus thermodenitrificans NG80-2